Protein AF-A0A024X0E0-F1 (afdb_monomer_lite)

Organism: Plasmodium falciparum (isolate Camp / Malaysia) (NCBI:txid5835)

Structure (mmCIF, N/CA/C/O backbone):
data_AF-A0A024X0E0-F1
#
_entry.id   AF-A0A024X0E0-F1
#
loop_
_atom_site.group_PDB
_atom_site.id
_atom_site.type_symbol
_atom_site.label_atom_id
_atom_site.label_alt_id
_atom_site.label_comp_id
_atom_site.label_asym_id
_atom_site.label_entity_id
_atom_site.label_seq_id
_atom_site.pdbx_PDB_ins_code
_atom_site.Cartn_x
_atom_site.Cartn_y
_atom_site.Cartn_z
_atom_site.occupancy
_atom_site.B_iso_or_equiv
_atom_site.auth_seq_id
_atom_site.auth_comp_id
_atom_site.auth_asym_id
_atom_site.auth_atom_id
_atom_site.pdbx_PDB_model_num
ATOM 1 N N . MET A 1 1 ? 12.853 29.099 -0.816 1.00 51.16 1 MET A N 1
ATOM 2 C CA . MET A 1 1 ? 12.645 28.125 -1.919 1.00 51.16 1 MET A CA 1
ATOM 3 C C . MET A 1 1 ? 13.859 27.213 -2.123 1.00 51.16 1 MET A C 1
ATOM 5 O O . MET A 1 1 ? 13.686 26.029 -2.375 1.00 51.16 1 MET A O 1
ATOM 9 N N . GLU A 1 2 ? 15.074 27.740 -1.969 1.00 53.19 2 GLU A N 1
ATOM 10 C CA . GLU A 1 2 ? 16.346 27.026 -2.167 1.00 53.19 2 GLU A CA 1
ATOM 11 C C . GLU A 1 2 ? 16.662 25.982 -1.076 1.00 53.19 2 GLU A C 1
ATOM 13 O O . GLU A 1 2 ? 17.064 24.868 -1.392 1.00 53.19 2 GLU A O 1
ATOM 18 N N . PHE A 1 3 ? 16.338 26.273 0.191 1.00 52.06 3 PHE A N 1
ATOM 19 C CA . PHE A 1 3 ? 16.454 25.314 1.303 1.00 52.06 3 PHE A CA 1
ATOM 20 C C . PHE A 1 3 ? 15.612 24.047 1.090 1.00 52.06 3 PHE A C 1
ATOM 22 O O . PHE A 1 3 ? 16.109 22.938 1.254 1.00 52.06 3 PHE A O 1
ATOM 29 N N . TYR A 1 4 ? 14.358 24.199 0.647 1.00 47.16 4 TYR A N 1
ATOM 30 C CA . TYR A 1 4 ? 13.490 23.062 0.330 1.00 47.16 4 TYR A CA 1
ATOM 31 C C . TYR A 1 4 ? 14.044 22.234 -0.830 1.00 47.16 4 TYR A C 1
ATOM 33 O O . TYR A 1 4 ? 14.023 21.014 -0.751 1.00 47.16 4 TYR A O 1
ATOM 41 N N . LYS A 1 5 ? 14.595 22.872 -1.872 1.00 49.50 5 LYS A N 1
ATOM 42 C CA . LYS A 1 5 ? 15.244 22.159 -2.984 1.00 49.50 5 LYS A CA 1
ATOM 43 C C . LYS A 1 5 ? 16.484 21.386 -2.529 1.00 49.50 5 LYS A C 1
ATOM 45 O O . LYS A 1 5 ? 16.651 20.247 -2.950 1.00 49.50 5 LYS A O 1
ATOM 50 N N . ASN A 1 6 ? 17.310 21.957 -1.653 1.00 49.53 6 ASN A N 1
ATOM 51 C CA . ASN A 1 6 ? 18.506 21.290 -1.130 1.00 49.53 6 ASN A CA 1
ATOM 52 C C . ASN A 1 6 ? 18.183 20.164 -0.146 1.00 49.53 6 ASN A C 1
ATOM 54 O O . ASN A 1 6 ? 18.758 19.088 -0.261 1.00 49.53 6 ASN A O 1
ATOM 58 N N . PHE A 1 7 ? 17.238 20.369 0.774 1.00 61.19 7 PHE A N 1
ATOM 59 C CA . PHE A 1 7 ? 16.768 19.313 1.672 1.00 61.19 7 PHE A CA 1
ATOM 60 C C . PHE A 1 7 ? 16.147 18.161 0.881 1.00 61.19 7 PHE A C 1
ATOM 62 O O . PHE A 1 7 ? 16.462 17.000 1.122 1.00 61.19 7 PHE A O 1
ATOM 69 N N . PHE A 1 8 ? 15.322 18.487 -0.115 1.00 54.28 8 PHE A N 1
ATOM 70 C CA . PHE A 1 8 ? 14.704 17.505 -0.993 1.00 54.28 8 PHE A CA 1
ATOM 71 C C . PHE A 1 8 ? 15.744 16.750 -1.823 1.00 54.28 8 PHE A C 1
ATOM 73 O O . PHE A 1 8 ? 15.708 15.529 -1.840 1.00 54.28 8 PHE A O 1
ATOM 80 N N . SER A 1 9 ? 16.713 17.453 -2.422 1.00 55.94 9 SER A N 1
ATOM 81 C CA . SER A 1 9 ? 17.840 16.869 -3.166 1.00 55.94 9 SER A CA 1
ATOM 82 C C . SER A 1 9 ? 18.682 15.930 -2.295 1.00 55.94 9 SER A C 1
ATOM 84 O O . SER A 1 9 ? 18.967 14.795 -2.681 1.00 55.94 9 SER A O 1
ATOM 86 N N . HIS A 1 10 ? 19.028 16.363 -1.082 1.00 55.84 10 HIS A N 1
ATOM 87 C CA . HIS A 1 10 ? 19.806 15.565 -0.144 1.00 55.84 10 HIS A CA 1
ATOM 88 C C . HIS A 1 10 ? 19.028 14.332 0.332 1.00 55.84 10 HIS A C 1
ATOM 90 O O . HIS A 1 10 ? 19.561 13.228 0.307 1.00 55.84 10 HIS A O 1
ATOM 96 N N . PHE A 1 11 ? 17.745 14.488 0.671 1.00 56.72 11 PHE A N 1
ATOM 97 C CA . PHE A 1 11 ? 16.869 13.377 1.038 1.00 56.72 11 PHE A CA 1
ATOM 98 C C . PHE A 1 11 ? 16.716 12.373 -0.114 1.00 56.72 11 PHE A C 1
ATOM 100 O O . PHE A 1 11 ? 16.882 11.171 0.094 1.00 56.72 11 PHE A O 1
ATOM 107 N N . THR A 1 12 ? 16.489 12.853 -1.343 1.00 51.88 12 THR A N 1
ATOM 108 C CA . THR A 1 12 ? 16.425 11.989 -2.527 1.00 51.88 12 THR A CA 1
ATOM 109 C C . THR A 1 12 ? 17.742 11.272 -2.782 1.00 51.88 12 THR A C 1
ATOM 111 O O . THR A 1 12 ? 17.707 10.091 -3.088 1.00 51.88 12 THR A O 1
ATOM 114 N N . ASN A 1 13 ? 18.899 11.917 -2.606 1.00 54.78 13 ASN A N 1
ATOM 115 C CA . ASN A 1 13 ? 20.203 11.283 -2.826 1.00 54.78 13 ASN A CA 1
ATOM 116 C C . ASN A 1 13 ? 20.530 10.226 -1.762 1.00 54.78 13 ASN A C 1
ATOM 118 O O . ASN A 1 13 ? 21.047 9.165 -2.102 1.00 54.78 13 ASN A O 1
ATOM 122 N N . THR A 1 14 ? 20.169 10.463 -0.499 1.00 54.25 14 THR A N 1
ATOM 123 C CA . THR A 1 14 ? 20.361 9.495 0.593 1.00 54.25 14 THR A CA 1
ATOM 124 C C . THR A 1 14 ? 19.503 8.238 0.404 1.00 54.25 14 THR A C 1
ATOM 126 O O . THR A 1 14 ? 19.967 7.129 0.663 1.00 54.25 14 THR A O 1
ATOM 129 N N . PHE A 1 15 ? 18.274 8.380 -0.105 1.00 48.19 15 PHE A N 1
ATOM 130 C CA . PHE A 1 15 ? 17.371 7.250 -0.364 1.00 48.19 15 PHE A CA 1
ATOM 131 C C . PHE A 1 15 ? 17.440 6.670 -1.791 1.00 48.19 15 PHE A C 1
ATOM 133 O O . PHE A 1 15 ? 16.921 5.576 -2.023 1.00 48.19 15 PHE A O 1
ATOM 140 N N . ASN A 1 16 ? 18.102 7.353 -2.731 1.00 47.28 16 ASN A N 1
ATOM 141 C CA . ASN A 1 16 ? 18.447 6.843 -4.065 1.00 47.28 16 ASN A CA 1
ATOM 142 C C . ASN A 1 16 ? 19.693 5.958 -4.065 1.00 47.28 16 ASN A C 1
ATOM 144 O O . ASN A 1 16 ? 20.142 5.581 -5.143 1.00 47.28 16 ASN A O 1
ATOM 148 N N . SER A 1 17 ? 20.255 5.618 -2.901 1.00 48.47 17 SER A N 1
ATOM 149 C CA . SER A 1 17 ? 21.315 4.617 -2.807 1.00 48.47 17 SER A CA 1
ATOM 150 C C . SER A 1 17 ? 20.846 3.323 -3.479 1.00 48.47 17 SER A C 1
ATOM 152 O O . SER A 1 17 ? 20.106 2.526 -2.894 1.00 48.47 17 SER A O 1
ATOM 154 N N . GLU A 1 18 ? 21.263 3.136 -4.734 1.00 53.28 18 GLU A N 1
ATOM 155 C CA . GLU A 1 18 ? 20.948 1.981 -5.578 1.00 53.28 18 GLU A CA 1
ATOM 156 C C . GLU A 1 18 ? 21.291 0.670 -4.860 1.00 53.28 18 GLU A C 1
ATOM 158 O O . GLU A 1 18 ? 20.653 -0.347 -5.105 1.00 53.28 18 GLU A O 1
ATOM 163 N N . TYR A 1 19 ? 22.212 0.718 -3.892 1.00 57.38 19 TYR A N 1
ATOM 164 C CA . TYR A 1 19 ? 22.631 -0.403 -3.059 1.00 57.38 19 TYR A CA 1
ATOM 165 C C . TYR A 1 19 ? 21.535 -0.964 -2.145 1.00 57.38 19 TYR A C 1
ATOM 167 O O . TYR A 1 19 ? 21.461 -2.179 -1.980 1.00 57.38 19 TYR A O 1
ATOM 175 N N . ILE A 1 20 ? 20.682 -0.127 -1.538 1.00 60.56 20 ILE A N 1
ATOM 176 C CA . ILE A 1 20 ? 19.660 -0.621 -0.590 1.00 60.56 20 ILE A CA 1
ATOM 177 C C . ILE A 1 20 ? 18.520 -1.317 -1.338 1.00 60.56 20 ILE A C 1
ATOM 179 O O . ILE A 1 20 ? 17.946 -2.277 -0.836 1.00 60.56 20 ILE A O 1
ATOM 183 N N . PHE A 1 21 ? 18.186 -0.848 -2.539 1.00 66.50 21 PHE A N 1
ATOM 184 C CA . PHE A 1 21 ? 17.069 -1.371 -3.328 1.00 66.50 21 PHE A CA 1
ATOM 185 C C . PHE A 1 21 ? 17.506 -2.198 -4.538 1.00 66.50 21 PHE A C 1
ATOM 187 O O . PHE A 1 21 ? 16.668 -2.482 -5.399 1.00 66.50 21 PHE A O 1
ATOM 194 N N . ASP A 1 22 ? 18.776 -2.613 -4.569 1.00 71.50 22 ASP A N 1
ATOM 195 C CA . ASP A 1 22 ? 19.359 -3.396 -5.653 1.00 71.50 22 ASP A CA 1
ATOM 196 C C . ASP A 1 22 ? 18.532 -4.660 -5.920 1.00 71.50 22 ASP A C 1
ATOM 198 O O . ASP A 1 22 ? 18.119 -5.394 -5.014 1.00 71.50 22 ASP A O 1
ATOM 202 N N . LEU A 1 23 ? 18.282 -4.917 -7.200 1.00 70.31 23 LEU A N 1
ATOM 203 C CA . LEU A 1 23 ? 17.484 -6.039 -7.667 1.00 70.31 23 LEU A CA 1
ATOM 204 C C . LEU A 1 23 ? 18.241 -7.371 -7.619 1.00 70.31 23 LEU A C 1
ATOM 206 O O . LEU A 1 23 ? 17.640 -8.401 -7.945 1.00 70.31 23 LEU A O 1
ATOM 210 N N . LYS A 1 24 ? 19.514 -7.387 -7.206 1.00 68.69 24 LYS A N 1
ATOM 211 C CA . LYS A 1 24 ? 20.348 -8.592 -7.113 1.00 68.69 24 LYS A CA 1
ATOM 212 C C . LYS A 1 24 ? 19.623 -9.744 -6.400 1.00 68.69 24 LYS A C 1
ATOM 214 O O . LYS A 1 24 ? 19.182 -9.625 -5.258 1.00 68.69 24 LYS A O 1
ATOM 219 N N . GLY A 1 25 ? 19.459 -10.863 -7.112 1.00 67.44 25 GLY A N 1
ATOM 220 C CA . GLY A 1 25 ? 18.762 -12.065 -6.630 1.00 67.44 25 GLY A CA 1
ATOM 221 C C . GLY A 1 25 ? 17.226 -11.981 -6.581 1.00 67.44 25 GLY A C 1
ATOM 222 O O . GLY A 1 25 ? 16.582 -12.939 -6.156 1.00 67.44 25 GLY A O 1
ATOM 223 N N . SER A 1 26 ? 16.617 -10.866 -7.005 1.00 71.69 26 SER A N 1
ATOM 224 C CA . SER A 1 26 ? 15.159 -10.656 -6.954 1.00 71.69 26 SER A CA 1
ATOM 225 C C . SER A 1 26 ? 14.454 -10.713 -8.313 1.00 71.69 26 SER A C 1
ATOM 227 O O . SER A 1 26 ? 13.257 -11.013 -8.342 1.00 71.69 26 SER A O 1
ATOM 229 N N . THR A 1 27 ? 15.188 -10.486 -9.407 1.00 78.69 27 THR A N 1
ATOM 230 C CA . THR A 1 27 ? 14.689 -10.555 -10.788 1.00 78.69 27 THR A CA 1
ATOM 231 C C . THR A 1 27 ? 15.359 -11.681 -11.575 1.00 78.69 27 THR A C 1
ATOM 233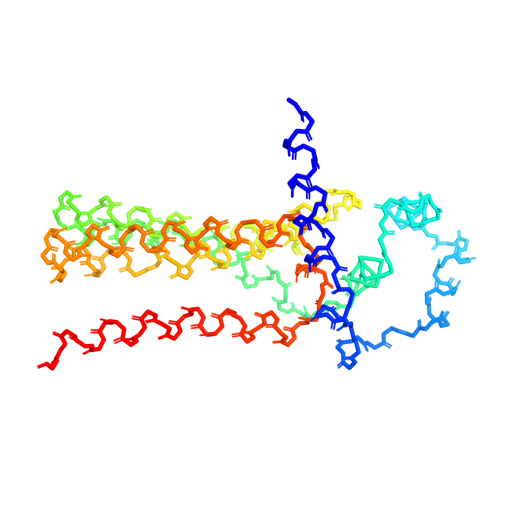 O O . THR A 1 27 ? 16.484 -12.076 -11.269 1.00 78.69 27 THR A O 1
ATOM 236 N N . LYS A 1 28 ? 14.646 -12.209 -12.575 1.00 80.62 28 LYS A N 1
ATOM 237 C CA . LYS A 1 28 ? 15.174 -13.179 -13.550 1.00 80.62 28 LYS A CA 1
ATOM 238 C C . LYS A 1 28 ? 15.588 -12.526 -14.873 1.00 80.62 28 LYS A C 1
ATOM 240 O O . LYS A 1 28 ? 16.187 -13.209 -15.689 1.00 80.62 28 LYS A O 1
ATOM 245 N N . ILE A 1 29 ? 15.247 -11.250 -15.068 1.00 83.44 29 ILE A N 1
ATOM 246 C CA . ILE A 1 29 ? 15.526 -10.510 -16.301 1.00 83.44 29 ILE A CA 1
ATOM 247 C C . ILE A 1 29 ? 17.010 -10.149 -16.316 1.00 83.44 29 ILE A C 1
ATOM 249 O O . ILE A 1 29 ? 17.490 -9.478 -15.397 1.00 83.44 29 ILE A O 1
ATOM 253 N N . ASP A 1 30 ? 17.722 -10.602 -17.344 1.00 86.12 30 ASP A N 1
ATOM 254 C CA . ASP A 1 30 ? 19.139 -10.311 -17.545 1.00 86.12 30 ASP A CA 1
ATOM 255 C C . ASP A 1 30 ? 19.360 -9.109 -18.485 1.00 86.12 30 ASP A C 1
ATOM 257 O O . ASP A 1 30 ? 18.431 -8.536 -19.064 1.00 86.12 30 ASP A O 1
ATOM 261 N N . ASP A 1 31 ? 20.619 -8.693 -18.631 1.00 86.81 31 ASP A N 1
ATOM 262 C CA . ASP A 1 31 ? 20.975 -7.548 -19.477 1.00 86.81 31 ASP A CA 1
ATOM 263 C C . ASP A 1 31 ? 20.729 -7.807 -20.973 1.00 86.81 31 ASP A C 1
ATOM 265 O O . ASP A 1 31 ? 20.491 -6.863 -21.733 1.00 86.81 31 ASP A O 1
ATOM 269 N N . ASN A 1 32 ? 20.722 -9.075 -21.395 1.00 87.69 32 ASN A N 1
ATOM 270 C CA . ASN A 1 32 ? 20.446 -9.461 -22.775 1.00 87.69 32 ASN A CA 1
ATOM 271 C C . ASN A 1 32 ? 18.957 -9.310 -23.100 1.00 87.69 32 ASN A C 1
ATOM 273 O O . ASN A 1 32 ? 18.613 -8.760 -24.147 1.00 87.69 32 ASN A O 1
ATOM 277 N N . GLU A 1 33 ? 18.072 -9.727 -22.193 1.00 87.88 33 GLU A N 1
ATOM 278 C CA . GLU A 1 33 ? 16.629 -9.531 -22.299 1.00 87.88 33 GLU A CA 1
ATOM 279 C C . GLU A 1 33 ? 16.292 -8.040 -22.383 1.00 87.88 33 GLU A C 1
ATOM 281 O O . GLU A 1 33 ? 15.530 -7.636 -23.264 1.00 87.88 33 GLU A O 1
ATOM 286 N N . ILE A 1 34 ? 16.916 -7.199 -21.550 1.00 89.38 34 ILE A N 1
ATOM 287 C CA . ILE A 1 34 ? 16.740 -5.738 -21.603 1.00 89.38 34 ILE A CA 1
ATOM 288 C C . ILE A 1 34 ? 17.179 -5.189 -22.966 1.00 89.38 34 ILE A C 1
ATOM 290 O O . ILE A 1 34 ? 16.441 -4.428 -23.596 1.00 89.38 34 ILE A O 1
ATOM 294 N N . ALA A 1 35 ? 18.357 -5.588 -23.454 1.00 89.88 35 ALA A N 1
ATOM 295 C CA . ALA A 1 35 ? 18.859 -5.147 -24.752 1.00 89.88 35 ALA A CA 1
ATOM 296 C C . ALA A 1 35 ? 17.953 -5.601 -25.909 1.00 89.88 35 ALA A C 1
ATOM 298 O O . ALA A 1 35 ? 17.718 -4.830 -26.842 1.00 89.88 35 ALA A O 1
ATOM 299 N N . SER A 1 36 ? 17.420 -6.824 -25.841 1.00 89.94 36 SER A N 1
ATOM 300 C CA . SER A 1 36 ? 16.482 -7.358 -26.833 1.00 89.94 36 SER A CA 1
ATOM 301 C C . SER A 1 36 ? 15.150 -6.604 -26.823 1.00 89.94 36 SER A C 1
ATOM 303 O O . SER A 1 36 ? 14.631 -6.262 -27.883 1.00 89.94 36 SER A O 1
ATOM 305 N N . PHE A 1 37 ? 14.642 -6.258 -25.636 1.00 89.44 37 PHE A N 1
ATOM 306 C CA . PHE A 1 37 ? 13.403 -5.508 -25.466 1.00 89.44 37 PHE A CA 1
ATOM 307 C C . PHE A 1 37 ? 13.517 -4.100 -26.054 1.00 89.44 37 PHE A C 1
ATOM 309 O O . PHE A 1 37 ? 12.631 -3.669 -26.785 1.00 89.44 37 PHE A O 1
ATOM 316 N N . ILE A 1 38 ? 14.635 -3.412 -25.802 1.00 90.50 38 ILE A N 1
ATOM 317 C CA . ILE A 1 38 ? 14.902 -2.067 -26.336 1.00 90.50 38 ILE A CA 1
ATOM 318 C C . ILE A 1 38 ? 15.033 -2.082 -27.867 1.00 90.50 38 ILE A C 1
ATOM 320 O O . ILE A 1 38 ? 14.609 -1.135 -28.523 1.00 90.50 38 ILE A O 1
ATOM 324 N N . LYS A 1 39 ? 15.616 -3.142 -28.441 1.00 89.44 39 LYS A N 1
ATOM 325 C CA . LYS A 1 39 ? 15.839 -3.277 -29.893 1.00 89.44 39 LYS A CA 1
ATOM 326 C C . LYS A 1 39 ? 14.647 -3.863 -30.655 1.00 89.44 39 LYS A C 1
ATOM 328 O O . LYS A 1 39 ? 14.719 -3.980 -31.875 1.00 89.44 39 LYS A O 1
ATOM 333 N N . SER A 1 40 ? 13.587 -4.275 -29.964 1.00 88.75 40 SER A N 1
ATOM 334 C CA . SER A 1 40 ? 12.439 -4.911 -30.604 1.00 88.75 40 SER A CA 1
ATOM 335 C C . SER A 1 40 ? 11.672 -3.923 -31.486 1.00 88.75 40 SER A C 1
ATOM 337 O O . SER A 1 40 ? 11.303 -2.834 -31.047 1.00 88.75 40 SER A O 1
ATOM 339 N N . ASN A 1 41 ? 11.376 -4.337 -32.719 1.00 80.38 41 ASN A N 1
ATOM 340 C CA . ASN A 1 41 ? 10.553 -3.562 -33.652 1.00 80.38 41 ASN A CA 1
ATOM 341 C C . ASN A 1 41 ? 9.044 -3.761 -33.420 1.00 80.38 41 ASN A C 1
ATOM 343 O O . ASN A 1 41 ? 8.245 -2.921 -33.835 1.00 80.38 41 ASN A O 1
ATOM 347 N N . ASP A 1 42 ? 8.655 -4.840 -32.734 1.00 85.31 42 ASP A N 1
ATOM 348 C CA . ASP A 1 42 ? 7.260 -5.207 -32.472 1.00 85.31 42 ASP A CA 1
ATOM 349 C C . ASP A 1 42 ? 6.881 -4.922 -31.010 1.00 85.31 42 ASP A C 1
ATOM 351 O O . ASP A 1 42 ? 6.723 -5.810 -30.171 1.00 85.31 42 ASP A O 1
ATOM 355 N N . LEU A 1 43 ? 6.835 -3.633 -30.670 1.00 87.12 43 LEU A N 1
ATOM 356 C CA . LEU A 1 43 ? 6.450 -3.152 -29.343 1.00 87.12 43 LEU A CA 1
ATOM 357 C C . LEU A 1 43 ? 5.055 -2.526 -29.383 1.00 87.12 43 LEU A C 1
ATOM 359 O O . LEU A 1 43 ? 4.732 -1.739 -30.279 1.00 87.12 43 LEU A O 1
ATOM 363 N N . CYS A 1 44 ? 4.243 -2.805 -28.362 1.00 87.88 44 CYS A N 1
ATOM 364 C CA . CYS A 1 44 ? 2.975 -2.104 -28.184 1.00 87.88 44 CYS A CA 1
ATOM 365 C C . CYS A 1 44 ? 3.219 -0.618 -27.863 1.00 87.88 44 CYS A C 1
ATOM 367 O O . CYS A 1 44 ? 4.307 -0.222 -27.445 1.00 87.88 44 CYS A O 1
ATOM 369 N N . GLU A 1 45 ? 2.200 0.228 -28.021 1.00 91.12 45 GLU A N 1
ATOM 370 C CA . GLU A 1 45 ? 2.343 1.680 -27.838 1.00 91.12 45 GLU A CA 1
ATOM 371 C C . GLU A 1 45 ? 2.881 2.066 -26.445 1.00 91.12 45 GLU A C 1
ATOM 373 O O . GLU A 1 45 ? 3.702 2.974 -26.309 1.00 91.12 45 GLU A O 1
ATOM 378 N N . ASN A 1 46 ? 2.458 1.354 -25.397 1.00 91.81 46 ASN A N 1
ATOM 379 C CA . ASN A 1 46 ? 2.945 1.586 -24.038 1.00 91.81 46 ASN A CA 1
ATOM 380 C C . ASN A 1 46 ? 4.397 1.116 -23.853 1.00 91.81 46 ASN A C 1
ATOM 382 O O . ASN A 1 46 ? 5.163 1.784 -23.158 1.00 91.81 46 ASN A O 1
ATOM 386 N N . ASP A 1 47 ? 4.788 0.019 -24.504 1.00 91.62 47 ASP A N 1
ATOM 387 C CA . ASP A 1 47 ? 6.159 -0.485 -24.456 1.00 91.62 47 ASP A CA 1
ATOM 388 C C . ASP A 1 47 ? 7.125 0.429 -25.235 1.00 91.62 47 ASP A C 1
ATOM 390 O O . ASP A 1 47 ? 8.243 0.668 -24.792 1.00 91.62 47 ASP A O 1
ATOM 394 N N . LYS A 1 48 ? 6.689 1.048 -26.338 1.00 92.19 48 LYS A N 1
ATOM 395 C CA . LYS A 1 48 ? 7.483 2.092 -27.013 1.00 92.19 48 LYS A CA 1
ATOM 396 C C . LYS A 1 48 ? 7.737 3.279 -26.082 1.00 92.19 48 LYS A C 1
ATOM 398 O O . LYS A 1 48 ? 8.876 3.696 -25.890 1.00 92.19 48 LYS A O 1
ATOM 403 N N . LYS A 1 49 ? 6.687 3.746 -25.401 1.00 93.19 49 LYS A N 1
ATOM 404 C CA . LYS A 1 49 ? 6.776 4.863 -24.448 1.00 93.19 49 LYS A CA 1
ATOM 405 C C . LYS A 1 49 ? 7.679 4.568 -23.249 1.00 93.19 49 LYS A C 1
ATOM 407 O O . LYS A 1 49 ? 8.330 5.488 -22.765 1.00 93.19 49 LYS A O 1
ATOM 412 N N . ILE A 1 50 ? 7.726 3.335 -22.724 1.00 93.00 50 ILE A N 1
ATOM 413 C CA . ILE A 1 50 ? 8.663 3.029 -21.624 1.00 93.00 50 ILE A CA 1
ATOM 414 C C . ILE A 1 50 ? 10.115 3.087 -22.109 1.00 93.00 50 ILE A C 1
ATOM 416 O O . ILE A 1 50 ? 10.972 3.596 -21.388 1.00 93.00 50 ILE A O 1
ATOM 420 N N . VAL A 1 51 ? 10.384 2.596 -23.324 1.00 92.25 51 VAL A N 1
ATOM 421 C CA . VAL A 1 51 ? 11.728 2.578 -23.908 1.00 92.25 51 VAL A CA 1
ATOM 422 C C . VAL A 1 51 ? 12.201 4.007 -24.150 1.00 92.25 51 VAL A C 1
ATOM 424 O O . VAL A 1 51 ? 13.308 4.350 -23.743 1.00 92.25 51 VAL A O 1
ATOM 427 N N . GLU A 1 52 ? 11.338 4.871 -24.689 1.00 92.50 52 GLU A N 1
ATOM 428 C CA . GLU A 1 52 ? 11.601 6.311 -24.813 1.00 92.50 52 GLU A CA 1
ATOM 429 C C . GLU A 1 52 ? 11.948 6.944 -23.458 1.00 92.50 52 GLU A C 1
ATOM 431 O O . GLU A 1 52 ? 12.986 7.589 -23.327 1.00 92.50 52 GLU A O 1
ATOM 436 N N . LEU A 1 53 ? 11.142 6.702 -22.416 1.00 91.75 53 LEU A N 1
ATOM 437 C CA . LEU A 1 53 ? 11.408 7.238 -21.074 1.00 91.75 53 LEU A CA 1
ATOM 438 C C . LEU A 1 53 ? 12.743 6.753 -20.491 1.00 91.75 53 LEU A C 1
ATOM 440 O O . LEU A 1 53 ? 13.386 7.494 -19.744 1.00 91.75 53 LEU A O 1
ATOM 444 N N . TYR A 1 54 ? 13.150 5.521 -20.803 1.00 91.75 54 TYR A N 1
ATOM 445 C CA . TYR A 1 54 ? 14.430 4.966 -20.369 1.00 91.75 54 TYR A CA 1
ATOM 446 C C . TYR A 1 54 ? 15.608 5.598 -21.117 1.00 91.75 54 TYR A C 1
ATOM 448 O O . TYR A 1 54 ? 16.577 6.015 -20.485 1.00 91.75 54 TYR A O 1
ATOM 456 N N . ILE A 1 55 ? 15.505 5.739 -22.444 1.00 90.50 55 ILE A N 1
ATOM 457 C CA . ILE A 1 55 ? 16.531 6.381 -23.282 1.00 90.50 55 ILE A CA 1
ATOM 458 C C . ILE A 1 55 ? 16.709 7.854 -22.888 1.00 90.50 55 ILE A C 1
ATOM 460 O O . ILE A 1 55 ? 17.836 8.327 -22.753 1.00 90.50 55 ILE A O 1
ATOM 464 N N . GLU A 1 56 ? 15.612 8.561 -22.608 1.00 92.50 56 GLU A N 1
ATOM 465 C CA . GLU A 1 56 ? 15.615 9.939 -22.099 1.00 92.50 56 GLU A CA 1
ATOM 466 C C . GLU A 1 56 ? 16.113 10.061 -20.644 1.00 92.50 56 GLU A C 1
ATOM 468 O O . GLU A 1 56 ? 16.109 11.159 -20.085 1.00 92.50 56 GLU A O 1
ATOM 473 N N . LYS A 1 57 ? 16.513 8.953 -20.000 1.00 87.25 57 LYS A N 1
ATOM 474 C CA . LYS A 1 57 ? 16.950 8.883 -18.594 1.00 87.25 57 LYS A CA 1
ATOM 475 C C . LYS A 1 57 ? 15.921 9.424 -17.591 1.00 87.25 57 LYS A C 1
ATOM 477 O O . LYS A 1 57 ? 16.276 9.829 -16.486 1.00 87.25 57 LYS A O 1
ATOM 482 N N . LYS A 1 58 ? 14.631 9.418 -17.949 1.00 86.69 58 LYS A N 1
ATOM 483 C CA . LYS A 1 58 ? 13.527 9.817 -17.055 1.00 86.69 58 LYS A CA 1
ATOM 484 C C . LYS A 1 58 ? 13.121 8.704 -16.090 1.00 86.69 58 LYS A C 1
ATOM 486 O O . LYS A 1 58 ? 12.455 8.980 -15.095 1.00 86.69 58 LYS A O 1
ATOM 491 N N . ILE A 1 59 ? 13.502 7.464 -16.384 1.00 87.50 59 ILE A N 1
ATOM 492 C CA . ILE A 1 59 ? 13.358 6.303 -15.502 1.00 87.50 59 ILE A CA 1
ATOM 493 C C . ILE A 1 59 ? 14.694 5.567 -15.404 1.00 87.50 59 ILE A C 1
ATOM 495 O O . ILE A 1 59 ? 15.509 5.619 -16.324 1.00 87.50 59 ILE A O 1
ATOM 499 N N . ASN A 1 60 ? 14.913 4.867 -14.296 1.00 88.31 60 ASN A N 1
ATOM 500 C CA . ASN A 1 60 ? 16.115 4.065 -14.090 1.00 88.31 60 ASN A CA 1
ATOM 501 C C . ASN A 1 60 ? 15.922 2.609 -14.555 1.00 88.31 60 ASN A C 1
ATOM 503 O O . ASN A 1 60 ? 14.815 2.166 -14.876 1.00 88.31 60 ASN A O 1
ATOM 507 N N . LYS A 1 61 ? 17.020 1.844 -14.564 1.00 87.44 61 LYS A N 1
ATOM 508 C CA . LYS A 1 61 ? 17.024 0.424 -14.950 1.00 87.44 61 LYS A CA 1
ATOM 509 C C . LYS A 1 61 ? 16.083 -0.414 -14.077 1.00 87.44 61 LYS A C 1
ATOM 511 O O . LYS A 1 61 ? 15.381 -1.276 -14.593 1.00 87.44 61 LYS A O 1
ATOM 516 N N . ILE A 1 62 ? 16.015 -0.119 -12.777 1.00 87.19 62 ILE A N 1
ATOM 517 C CA . ILE A 1 62 ? 15.147 -0.816 -11.814 1.00 87.19 62 ILE A CA 1
ATOM 518 C C . ILE A 1 62 ? 13.670 -0.678 -12.211 1.00 87.19 62 ILE A C 1
ATOM 520 O O . ILE A 1 62 ? 12.941 -1.667 -12.265 1.00 87.19 62 ILE A O 1
ATOM 524 N N . MET A 1 63 ? 13.231 0.536 -12.547 1.00 89.00 63 MET A N 1
ATOM 525 C CA . MET A 1 63 ? 11.871 0.814 -13.010 1.00 89.00 63 MET A CA 1
ATOM 526 C C . MET A 1 63 ? 11.566 0.135 -14.350 1.00 89.00 63 MET A C 1
ATOM 528 O O . MET A 1 63 ? 10.464 -0.386 -14.525 1.00 89.00 63 MET A O 1
ATOM 532 N N . LEU A 1 64 ? 12.528 0.094 -15.280 1.00 90.50 64 LEU A N 1
ATOM 533 C CA . LEU A 1 64 ? 12.363 -0.617 -16.552 1.00 90.50 64 LEU A CA 1
ATOM 534 C C . LEU A 1 64 ? 12.184 -2.126 -16.334 1.00 90.50 64 LEU A C 1
ATOM 536 O O . LEU A 1 64 ? 11.225 -2.704 -16.844 1.00 90.50 64 LEU A O 1
ATOM 540 N N . ILE A 1 65 ? 13.056 -2.747 -15.532 1.00 90.00 65 ILE A N 1
ATOM 541 C CA . ILE A 1 65 ? 12.957 -4.171 -15.180 1.00 90.00 65 ILE A CA 1
ATOM 542 C C . ILE A 1 65 ? 11.597 -4.452 -14.543 1.00 90.00 65 ILE A C 1
ATOM 544 O O . ILE A 1 65 ? 10.884 -5.362 -14.963 1.00 90.00 65 ILE A O 1
ATOM 548 N N . LYS A 1 66 ? 11.178 -3.615 -13.588 1.00 88.94 66 LYS A N 1
ATOM 549 C CA . LYS A 1 66 ? 9.877 -3.744 -12.928 1.00 88.94 66 LYS A CA 1
ATOM 550 C C . LYS A 1 66 ? 8.707 -3.678 -13.909 1.00 88.94 66 LYS A C 1
ATOM 552 O O . LYS A 1 66 ? 7.748 -4.443 -13.792 1.00 88.94 66 LYS A O 1
ATOM 557 N N . TYR A 1 67 ? 8.783 -2.770 -14.880 1.00 90.94 67 TYR A N 1
ATOM 558 C CA . TYR A 1 67 ? 7.784 -2.648 -15.931 1.00 90.94 67 TYR A CA 1
ATOM 559 C C . TYR A 1 67 ? 7.744 -3.901 -16.809 1.00 90.94 67 TYR A C 1
ATOM 561 O O . TYR A 1 67 ? 6.655 -4.392 -17.097 1.00 90.94 67 TYR A O 1
ATOM 569 N N . MET A 1 68 ? 8.894 -4.458 -17.199 1.00 90.94 68 MET A N 1
ATOM 570 C CA . MET A 1 68 ? 8.971 -5.701 -17.980 1.00 90.94 68 MET A CA 1
ATOM 571 C C . MET A 1 68 ? 8.401 -6.900 -17.204 1.00 90.94 68 MET A C 1
ATOM 573 O O . MET A 1 68 ? 7.601 -7.662 -17.750 1.00 90.94 68 MET A O 1
ATOM 577 N N . GLU A 1 69 ? 8.705 -7.015 -15.906 1.00 88.75 69 GLU A N 1
ATOM 578 C CA . GLU A 1 69 ? 8.183 -8.073 -15.028 1.00 88.75 69 GLU A CA 1
ATOM 579 C C . GLU A 1 69 ? 6.652 -8.100 -14.944 1.00 88.75 69 GLU A C 1
ATOM 581 O O . GLU A 1 69 ? 6.074 -9.149 -14.651 1.00 88.75 69 GLU A O 1
ATOM 586 N N . ARG A 1 70 ? 5.961 -6.982 -15.219 1.00 87.69 70 ARG A N 1
ATOM 587 C CA . ARG A 1 70 ? 4.490 -6.923 -15.165 1.00 87.69 70 ARG A CA 1
ATOM 588 C C . ARG A 1 70 ? 3.823 -7.933 -16.106 1.00 87.69 70 ARG A C 1
ATOM 590 O O . ARG A 1 70 ? 2.727 -8.400 -15.802 1.00 87.69 70 ARG A O 1
ATOM 597 N N . LYS A 1 71 ? 4.484 -8.278 -17.220 1.00 84.19 71 LYS A N 1
ATOM 598 C CA . LYS A 1 71 ? 3.984 -9.251 -18.204 1.00 84.19 71 LYS A CA 1
ATOM 599 C C . LYS A 1 71 ? 3.969 -10.672 -17.632 1.00 84.19 71 LYS A C 1
ATOM 601 O O . LYS A 1 71 ? 3.064 -11.448 -17.930 1.00 84.19 71 LYS A O 1
ATOM 606 N N . ASN A 1 72 ? 4.904 -10.980 -16.734 1.00 81.50 72 ASN A N 1
ATOM 607 C CA . ASN A 1 72 ? 5.004 -12.265 -16.048 1.00 81.50 72 ASN A CA 1
ATOM 608 C C . ASN A 1 72 ? 4.128 -12.271 -14.784 1.00 81.50 72 ASN A C 1
ATOM 610 O O . ASN A 1 72 ? 4.609 -12.166 -13.653 1.00 81.50 72 ASN A O 1
ATOM 614 N N . LYS A 1 73 ? 2.806 -12.372 -14.973 1.00 76.06 73 LYS A N 1
ATOM 615 C CA . LYS A 1 73 ? 1.823 -12.417 -13.877 1.00 76.06 73 LYS A CA 1
ATOM 616 C C . LYS A 1 73 ? 1.460 -13.846 -13.469 1.00 76.06 73 LYS A C 1
ATOM 618 O O . LYS A 1 73 ? 1.277 -14.720 -14.310 1.00 76.06 73 LYS A O 1
ATOM 623 N N . THR A 1 74 ? 1.288 -14.073 -12.167 1.00 82.25 74 THR A N 1
ATOM 624 C CA . THR A 1 74 ? 0.682 -15.311 -11.657 1.00 82.25 74 THR A CA 1
ATOM 625 C C . THR A 1 74 ? -0.841 -15.263 -11.822 1.00 82.25 74 THR A C 1
ATOM 627 O O . THR A 1 74 ? -1.441 -14.189 -11.795 1.00 82.25 74 THR A O 1
ATOM 630 N N . LEU A 1 75 ? -1.487 -16.425 -11.976 1.00 72.62 75 LEU A N 1
ATOM 631 C CA . LEU A 1 75 ? -2.917 -16.531 -12.323 1.00 72.62 75 LEU A CA 1
ATOM 632 C C . LEU A 1 75 ? -3.875 -15.841 -11.336 1.00 72.62 75 LEU A C 1
ATOM 634 O O . LEU A 1 75 ? -4.947 -15.390 -11.744 1.00 72.62 75 LEU A O 1
ATOM 638 N N . PHE A 1 76 ? -3.504 -15.770 -10.056 1.00 82.06 76 PHE A N 1
ATOM 639 C CA . PHE A 1 76 ? -4.321 -15.179 -8.990 1.00 82.06 76 PHE A CA 1
ATOM 640 C C . PHE A 1 76 ? -4.002 -13.707 -8.708 1.00 82.06 76 PHE A C 1
ATOM 642 O O . PHE A 1 76 ? -4.763 -13.037 -8.003 1.00 82.06 76 PHE A O 1
ATOM 649 N N . ARG A 1 77 ? -2.904 -13.181 -9.265 1.00 78.06 77 ARG A N 1
ATOM 650 C CA . ARG A 1 77 ? -2.505 -11.786 -9.070 1.00 78.06 77 ARG A CA 1
ATOM 651 C C . ARG A 1 77 ? -3.552 -10.868 -9.700 1.00 78.06 77 ARG A C 1
ATOM 653 O O . ARG A 1 77 ? -3.878 -11.008 -10.873 1.00 78.06 77 ARG A O 1
ATOM 660 N N . GLY A 1 78 ? -4.115 -9.969 -8.896 1.00 78.56 78 GLY A N 1
ATOM 661 C CA . GLY A 1 78 ? -5.202 -9.068 -9.294 1.00 78.56 78 GLY A CA 1
ATOM 662 C C . GLY A 1 78 ? -6.617 -9.634 -9.135 1.00 78.56 78 GLY A C 1
ATOM 663 O O . GLY A 1 78 ? -7.514 -8.871 -8.783 1.00 78.56 78 GLY A O 1
ATOM 664 N N . LYS A 1 79 ? -6.825 -10.952 -9.292 1.00 88.06 79 LYS A N 1
ATOM 665 C CA . LYS A 1 79 ? -8.154 -11.586 -9.136 1.00 88.06 79 LYS A CA 1
ATOM 666 C C . LYS A 1 79 ? -8.637 -11.602 -7.687 1.00 88.06 79 LYS A C 1
ATOM 668 O O . LYS A 1 79 ? -9.806 -11.340 -7.426 1.00 88.06 79 LYS A O 1
ATOM 673 N N . ILE A 1 80 ? -7.733 -11.880 -6.746 1.00 90.94 80 ILE A N 1
ATOM 674 C CA . ILE A 1 80 ? -8.060 -11.881 -5.311 1.00 90.94 80 ILE A CA 1
ATOM 675 C C . ILE A 1 80 ? -8.483 -10.477 -4.868 1.00 90.94 80 ILE A C 1
ATOM 677 O O . ILE A 1 80 ? -9.515 -10.316 -4.228 1.00 90.94 80 ILE A O 1
ATOM 681 N N . HIS A 1 81 ? -7.732 -9.447 -5.264 1.00 88.81 81 HIS A N 1
ATOM 682 C CA . HIS A 1 81 ? -8.066 -8.064 -4.918 1.00 88.81 81 HIS A CA 1
ATOM 683 C C . HIS A 1 81 ? -9.376 -7.602 -5.548 1.00 88.81 81 HIS A C 1
ATOM 685 O O . HIS A 1 81 ? -10.152 -6.924 -4.885 1.00 88.81 81 HIS A O 1
ATOM 691 N N . LEU A 1 82 ? -9.671 -8.032 -6.777 1.00 92.12 82 LEU A N 1
ATOM 692 C CA . LEU A 1 82 ? -10.971 -7.789 -7.394 1.00 92.12 82 LEU A CA 1
ATOM 693 C C . LEU A 1 82 ? -12.120 -8.369 -6.555 1.00 92.12 82 LEU A C 1
ATOM 695 O O . LEU A 1 82 ? -13.073 -7.661 -6.239 1.00 92.12 82 LEU A O 1
ATOM 699 N N . MET A 1 83 ? -12.009 -9.634 -6.143 1.00 93.50 83 MET A N 1
ATOM 700 C CA . MET A 1 83 ? -12.997 -10.270 -5.266 1.00 93.50 83 MET A CA 1
ATOM 701 C C . MET A 1 83 ? -13.141 -9.515 -3.934 1.00 93.50 83 MET A C 1
ATOM 703 O O . MET A 1 83 ? -14.259 -9.267 -3.489 1.00 93.50 83 MET A O 1
ATOM 707 N N . LEU A 1 84 ? -12.027 -9.106 -3.319 1.00 93.94 84 LEU A N 1
ATOM 708 C CA . LEU A 1 84 ? -12.034 -8.351 -2.063 1.00 93.94 84 LEU A CA 1
ATOM 709 C C . LEU A 1 84 ? -12.733 -6.990 -2.196 1.00 93.94 84 LEU A C 1
ATOM 711 O O . LEU A 1 84 ? -13.495 -6.626 -1.305 1.00 93.94 84 LEU A O 1
ATOM 715 N N . VAL A 1 85 ? -12.531 -6.270 -3.304 1.00 94.19 85 VAL A N 1
ATOM 716 C CA . VAL A 1 85 ? -13.221 -4.997 -3.590 1.00 94.19 85 VAL A CA 1
ATOM 717 C C . VAL A 1 85 ? -14.730 -5.197 -3.765 1.00 94.19 85 VAL A C 1
ATOM 719 O O . VAL A 1 85 ? -15.514 -4.364 -3.320 1.00 94.19 85 VAL A O 1
ATOM 722 N N . PHE A 1 86 ? -15.170 -6.302 -4.371 1.00 94.50 86 PHE A N 1
ATOM 723 C CA . PHE A 1 86 ? -16.604 -6.586 -4.510 1.00 94.50 86 PHE A CA 1
ATOM 724 C C . PHE A 1 86 ? -17.269 -7.014 -3.199 1.00 94.50 86 PHE A C 1
ATOM 726 O O . PHE A 1 86 ? -18.426 -6.677 -2.962 1.00 94.50 86 PHE A O 1
ATOM 733 N N . ILE A 1 87 ? -16.553 -7.743 -2.341 1.00 95.62 87 ILE A N 1
ATOM 734 C CA . ILE A 1 87 ? -17.072 -8.207 -1.044 1.00 95.62 87 ILE A CA 1
ATOM 735 C C . ILE A 1 87 ? -17.013 -7.099 0.015 1.00 95.62 87 ILE A C 1
ATOM 737 O O . ILE A 1 87 ? -17.813 -7.095 0.955 1.00 95.62 87 ILE A O 1
ATOM 741 N N . SER A 1 88 ? -16.101 -6.133 -0.126 1.00 95.25 88 SER A N 1
ATOM 742 C CA . SER A 1 88 ? -15.865 -5.120 0.900 1.00 95.25 88 SER A CA 1
ATOM 743 C C . SER A 1 88 ? -17.098 -4.319 1.322 1.00 95.25 88 SER A C 1
ATOM 745 O O . SER A 1 88 ? -17.180 -4.058 2.515 1.00 95.25 88 SER A O 1
ATOM 747 N N . PRO A 1 89 ? -18.084 -3.954 0.473 1.00 95.25 89 PRO A N 1
ATOM 748 C CA . PRO A 1 89 ? -19.266 -3.226 0.943 1.00 95.25 89 PRO A CA 1
ATOM 749 C C . PRO A 1 89 ? -20.077 -4.005 1.988 1.00 95.25 89 PRO A C 1
ATOM 751 O O . PRO A 1 89 ? -20.491 -3.426 2.992 1.00 95.25 89 PRO A O 1
ATOM 754 N N . LEU A 1 90 ? -20.245 -5.322 1.800 1.00 96.38 90 LEU A N 1
ATOM 755 C CA . LEU A 1 90 ? -20.932 -6.190 2.765 1.00 96.38 90 LEU A CA 1
ATOM 756 C C . LEU A 1 90 ? -20.155 -6.265 4.082 1.00 96.38 90 LEU A C 1
ATOM 758 O O . LEU A 1 90 ? -20.730 -6.129 5.162 1.00 96.38 90 LEU A O 1
ATOM 762 N N . TRP A 1 91 ? -18.835 -6.432 3.992 1.00 95.38 91 TRP A N 1
ATOM 763 C CA . TRP A 1 91 ? -17.964 -6.481 5.162 1.00 95.38 91 TRP A CA 1
ATOM 764 C C . TRP A 1 91 ? -17.916 -5.140 5.915 1.00 95.38 91 TRP A C 1
ATOM 766 O O . TRP A 1 91 ? -18.062 -5.119 7.134 1.00 95.38 91 TRP A O 1
ATOM 776 N N . ILE A 1 92 ? -17.796 -4.014 5.205 1.00 95.50 92 ILE A N 1
ATOM 777 C CA . ILE A 1 92 ? -17.820 -2.653 5.765 1.00 95.50 92 ILE A CA 1
ATOM 778 C C . ILE A 1 92 ? -19.133 -2.413 6.508 1.00 95.50 92 ILE A C 1
ATOM 780 O O . ILE A 1 92 ? -19.114 -1.983 7.662 1.00 95.50 92 ILE A O 1
ATOM 784 N N . PHE A 1 93 ? -20.267 -2.723 5.872 1.00 96.00 93 PHE A N 1
ATOM 785 C CA . PHE A 1 93 ? -21.580 -2.593 6.495 1.00 96.00 93 PHE A CA 1
ATOM 786 C C . PHE A 1 93 ? -21.662 -3.403 7.793 1.00 96.00 93 PHE A C 1
ATOM 788 O O . PHE A 1 93 ? -22.053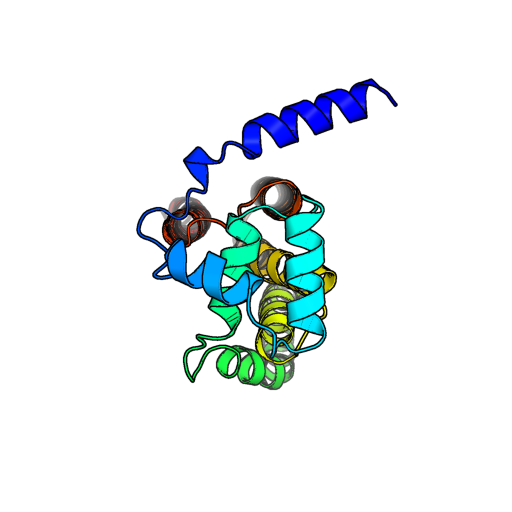 -2.869 8.830 1.00 96.00 93 PHE A O 1
ATOM 795 N N . TYR A 1 94 ? -21.224 -4.664 7.760 1.00 96.06 94 TYR A N 1
ATOM 796 C CA . TYR A 1 94 ? -21.219 -5.537 8.930 1.00 96.06 94 TYR A CA 1
ATOM 797 C C . TYR A 1 94 ? -20.343 -4.992 10.072 1.00 96.06 94 TYR A C 1
ATOM 799 O O . TYR A 1 94 ? -20.785 -4.930 11.219 1.00 96.06 94 TYR A O 1
ATOM 807 N N . MET A 1 95 ? -19.130 -4.516 9.773 1.00 94.06 95 MET A N 1
ATOM 808 C CA . MET A 1 95 ? -18.219 -3.949 10.778 1.00 94.06 95 MET A CA 1
ATOM 809 C C . MET A 1 95 ? -18.778 -2.669 11.422 1.00 94.06 95 MET A C 1
ATOM 811 O O . MET A 1 95 ? -18.680 -2.476 12.639 1.00 94.06 95 MET A O 1
ATOM 815 N N . LEU A 1 96 ? -19.407 -1.797 10.629 1.00 95.00 96 LEU A N 1
ATOM 816 C CA . LEU A 1 96 ? -20.053 -0.585 11.140 1.00 95.00 96 LEU A CA 1
ATOM 817 C C . LEU A 1 96 ? -21.317 -0.895 11.947 1.00 95.00 96 LEU A C 1
ATOM 819 O O . LEU A 1 96 ? -21.576 -0.225 12.947 1.00 95.00 96 LEU A O 1
ATOM 823 N N . TYR A 1 97 ? -22.067 -1.929 11.563 1.00 94.88 97 TYR A N 1
ATOM 824 C CA . TYR A 1 97 ? -23.225 -2.409 12.313 1.00 94.88 97 TYR A CA 1
ATOM 825 C C . TYR A 1 97 ? -22.837 -2.926 13.709 1.00 94.88 97 TYR A C 1
ATOM 827 O O . TYR A 1 97 ? -23.494 -2.593 14.696 1.00 94.88 97 TYR A O 1
ATOM 835 N N . LEU A 1 98 ? -21.728 -3.668 13.823 1.00 92.75 98 LEU A N 1
ATOM 836 C CA . LEU A 1 98 ? -21.207 -4.150 15.111 1.00 92.75 98 LEU A CA 1
ATOM 837 C C . LEU A 1 98 ? -20.689 -3.025 16.020 1.00 92.75 98 LEU A C 1
ATOM 839 O O . LEU A 1 98 ? -20.644 -3.172 17.244 1.00 92.75 98 LEU A O 1
ATOM 843 N N . SER A 1 99 ? -20.315 -1.886 15.441 1.00 92.25 99 SER A N 1
ATOM 844 C CA . SER A 1 99 ? -19.808 -0.731 16.176 1.00 92.25 99 SER A CA 1
ATOM 845 C C . SER A 1 99 ? -20.952 0.029 16.859 1.00 92.25 99 SER A C 1
ATOM 847 O O . SER A 1 99 ? -21.624 0.866 16.253 1.00 92.25 99 SER A O 1
ATOM 849 N N . LYS A 1 100 ? -21.189 -0.258 18.146 1.00 91.12 100 LYS A N 1
ATOM 850 C CA . LYS A 1 100 ? -22.318 0.309 18.915 1.00 91.12 100 LYS A CA 1
ATOM 851 C C . LYS A 1 100 ? -22.090 1.737 19.416 1.00 91.12 100 LYS A C 1
ATOM 853 O O . LYS A 1 100 ? -23.048 2.492 19.544 1.00 91.12 100 LYS A O 1
ATOM 858 N N . THR A 1 101 ? -20.847 2.117 19.704 1.00 92.38 101 THR A N 1
ATOM 859 C CA . THR A 1 101 ? -20.511 3.458 20.211 1.00 92.38 101 THR A CA 1
ATOM 860 C C . THR A 1 101 ? -20.052 4.378 19.082 1.00 92.38 101 THR A C 1
ATOM 862 O O . THR A 1 101 ? -19.522 3.916 18.069 1.00 92.38 101 THR A O 1
ATOM 865 N N . LEU A 1 102 ? -20.214 5.695 19.257 1.00 92.25 102 LEU A N 1
ATOM 866 C CA . LEU A 1 102 ? -19.743 6.683 18.278 1.00 92.25 102 LEU A CA 1
ATOM 867 C C . LEU A 1 102 ? -18.230 6.560 18.046 1.00 92.25 102 LEU A C 1
ATOM 869 O O . LEU A 1 102 ? -17.777 6.540 16.905 1.00 92.25 102 LEU A O 1
ATOM 873 N N . THR A 1 103 ? -17.461 6.400 19.125 1.00 89.94 103 THR A N 1
ATOM 874 C CA . THR A 1 103 ? -16.011 6.187 19.071 1.00 89.94 103 THR A CA 1
ATOM 875 C C . THR A 1 103 ? -15.660 4.940 18.263 1.00 89.94 103 THR A C 1
ATOM 877 O O . THR A 1 103 ? -14.859 5.029 17.335 1.00 89.94 103 THR A O 1
ATOM 880 N N . ALA A 1 104 ? -16.302 3.798 18.541 1.00 91.81 104 ALA A N 1
ATOM 881 C CA . ALA A 1 104 ? -16.065 2.566 17.791 1.00 91.81 104 ALA A CA 1
ATOM 882 C C . ALA A 1 104 ? -16.395 2.734 16.304 1.00 91.81 104 ALA A C 1
ATOM 884 O O . ALA A 1 104 ? -15.629 2.279 15.461 1.00 91.81 104 ALA A O 1
ATOM 885 N N . ARG A 1 105 ? -17.490 3.430 15.969 1.00 94.12 105 ARG A N 1
ATOM 886 C CA . ARG A 1 105 ? -17.868 3.698 14.573 1.00 94.12 105 ARG A CA 1
ATOM 887 C C . ARG A 1 105 ? -16.828 4.538 13.850 1.00 94.12 105 ARG A C 1
ATOM 889 O O . ARG A 1 105 ? -16.447 4.171 12.749 1.00 94.12 105 ARG A O 1
ATOM 896 N N . ILE A 1 106 ? -16.344 5.623 14.458 1.00 94.88 106 ILE A N 1
ATOM 897 C CA . ILE A 1 106 ? -15.341 6.503 13.837 1.00 94.88 106 ILE A CA 1
ATOM 898 C C . ILE A 1 106 ? -14.058 5.725 13.535 1.00 94.88 106 ILE A C 1
ATOM 900 O O . ILE A 1 106 ? -13.595 5.720 12.395 1.00 94.88 106 ILE A O 1
ATOM 904 N N . PHE A 1 107 ? -13.500 5.031 14.530 1.00 94.50 107 PHE A N 1
ATOM 905 C CA . PHE A 1 107 ? -12.251 4.295 14.335 1.00 94.50 107 PHE A CA 1
ATOM 906 C C . PHE A 1 107 ? -12.419 3.094 13.401 1.00 94.50 107 PHE A C 1
ATOM 908 O O . PHE A 1 107 ? -11.532 2.837 12.588 1.00 94.50 107 PHE A O 1
ATOM 915 N N . THR A 1 108 ? -13.567 2.410 13.444 1.00 95.62 108 THR A N 1
ATOM 916 C CA . THR A 1 108 ? -13.898 1.345 12.485 1.00 95.62 108 THR A CA 1
ATOM 917 C C . THR A 1 108 ? -13.998 1.889 11.068 1.00 95.62 108 THR A C 1
ATOM 919 O O . THR A 1 108 ? -13.382 1.312 10.180 1.00 95.62 108 THR A O 1
ATOM 922 N N . SER A 1 109 ? -14.669 3.024 10.847 1.00 96.12 109 SER A N 1
ATOM 923 C CA . SER A 1 109 ? -14.730 3.684 9.536 1.00 96.12 109 SER A CA 1
ATOM 924 C C . SER A 1 109 ? -13.340 3.996 8.981 1.00 96.12 109 SER A C 1
ATOM 926 O O . SER A 1 109 ? -13.070 3.716 7.817 1.00 96.12 109 SER A O 1
ATOM 928 N N . ILE A 1 110 ? -12.436 4.532 9.806 1.00 95.44 110 ILE A N 1
ATOM 929 C CA . ILE A 1 110 ? -11.056 4.814 9.385 1.00 95.44 110 ILE A CA 1
ATOM 930 C C . ILE A 1 110 ? -10.346 3.511 8.995 1.00 95.44 110 ILE A C 1
ATOM 932 O O . ILE A 1 110 ? -9.785 3.420 7.906 1.00 95.44 110 ILE A O 1
ATOM 936 N N . ALA A 1 111 ? -10.419 2.481 9.841 1.00 95.38 111 ALA A N 1
ATOM 937 C CA . ALA A 1 111 ? -9.758 1.203 9.593 1.00 95.38 111 ALA A CA 1
ATOM 938 C C . ALA A 1 111 ? -10.248 0.521 8.309 1.00 95.38 111 ALA A C 1
ATOM 940 O O . ALA A 1 111 ? -9.437 0.081 7.491 1.00 95.38 111 ALA A O 1
ATOM 941 N N . VAL A 1 112 ? -11.568 0.464 8.098 1.00 96.38 112 VAL A N 1
ATOM 942 C CA . VAL A 1 112 ? -12.132 -0.157 6.894 1.00 96.38 112 VAL A CA 1
ATOM 943 C C . VAL A 1 112 ? -11.820 0.649 5.633 1.00 96.38 112 VAL A C 1
ATOM 945 O O . VAL A 1 112 ? -11.593 0.041 4.591 1.00 96.38 112 VAL A O 1
ATOM 948 N N . LEU A 1 113 ? -11.728 1.985 5.713 1.00 96.19 113 LEU A N 1
ATOM 949 C CA . LEU A 1 113 ? -11.283 2.826 4.596 1.00 96.19 113 LEU A CA 1
ATOM 950 C C . LEU A 1 113 ? -9.822 2.553 4.227 1.00 96.19 113 LEU A C 1
ATOM 952 O O . LEU A 1 113 ? -9.516 2.415 3.045 1.00 96.19 113 LEU A O 1
ATOM 956 N N . CYS A 1 114 ? -8.929 2.423 5.213 1.00 95.81 114 CYS A N 1
ATOM 957 C CA . CYS A 1 114 ? -7.525 2.076 4.977 1.00 95.81 114 CYS A CA 1
ATOM 958 C C . CYS A 1 114 ? -7.385 0.710 4.284 1.00 95.81 114 CYS A C 1
ATOM 960 O O . CYS A 1 114 ? -6.652 0.577 3.303 1.00 95.81 114 CYS A O 1
ATOM 962 N N . ILE A 1 115 ? -8.121 -0.295 4.768 1.00 95.12 115 ILE A N 1
ATOM 963 C CA . ILE A 1 115 ? -8.127 -1.653 4.202 1.00 95.12 115 ILE A CA 1
ATOM 964 C C . ILE A 1 115 ? -8.715 -1.650 2.784 1.00 95.12 115 ILE A C 1
ATOM 966 O O . ILE A 1 115 ? -8.125 -2.220 1.865 1.00 95.12 115 ILE A O 1
ATOM 970 N N . PHE A 1 116 ? -9.845 -0.968 2.583 1.00 96.19 116 PHE A N 1
ATOM 971 C CA . PHE A 1 116 ? -10.481 -0.851 1.274 1.00 96.19 116 PHE A CA 1
ATOM 972 C C . PHE A 1 116 ? -9.576 -0.149 0.260 1.00 96.19 116 PHE A C 1
ATOM 974 O O . PHE A 1 116 ? -9.431 -0.632 -0.860 1.00 96.19 116 PHE A O 1
ATOM 981 N N . PHE A 1 117 ? -8.922 0.947 0.656 1.00 96.06 117 PHE A N 1
ATOM 982 C CA . PHE A 1 117 ? -7.979 1.665 -0.198 1.00 96.06 117 PHE A CA 1
ATOM 983 C C . PHE A 1 117 ? -6.849 0.753 -0.686 1.00 96.06 117 PHE A C 1
ATOM 985 O O . PHE A 1 117 ? -6.533 0.764 -1.873 1.00 96.06 117 PHE A O 1
ATOM 992 N N . ASN A 1 118 ? -6.290 -0.083 0.195 1.00 95.38 118 ASN A N 1
ATOM 993 C CA . ASN A 1 118 ? -5.265 -1.058 -0.178 1.00 95.38 118 ASN A CA 1
ATOM 994 C C . ASN A 1 118 ? -5.779 -2.066 -1.222 1.00 95.38 118 ASN A C 1
ATOM 996 O O . ASN A 1 118 ? -5.135 -2.294 -2.245 1.00 95.38 118 ASN A O 1
ATOM 1000 N N . PHE A 1 119 ? -6.971 -2.636 -1.014 1.00 94.50 119 PHE A N 1
ATOM 1001 C CA . PHE A 1 119 ? -7.562 -3.565 -1.985 1.00 94.50 119 PHE A CA 1
ATOM 1002 C C . PHE A 1 119 ? -7.860 -2.893 -3.323 1.00 94.50 119 PHE A C 1
ATOM 1004 O O . PHE A 1 119 ? -7.611 -3.481 -4.374 1.00 94.50 119 PHE A O 1
ATOM 1011 N N . PHE A 1 120 ? -8.354 -1.659 -3.282 1.00 94.75 120 PHE A N 1
ATOM 1012 C CA . PHE A 1 120 ? -8.683 -0.882 -4.464 1.00 94.75 120 PHE A CA 1
ATOM 1013 C C . PHE A 1 120 ? -7.438 -0.489 -5.267 1.00 94.75 120 PHE A C 1
ATOM 1015 O O . PHE A 1 120 ? -7.417 -0.677 -6.483 1.00 94.75 120 PHE A O 1
ATOM 1022 N N . ALA A 1 121 ? -6.376 -0.015 -4.610 1.00 95.12 121 ALA A N 1
ATOM 1023 C CA . ALA A 1 121 ? -5.111 0.313 -5.264 1.00 95.12 121 ALA A CA 1
ATOM 1024 C C . ALA A 1 121 ? -4.495 -0.919 -5.950 1.00 95.12 121 ALA A C 1
ATOM 1026 O O . ALA A 1 121 ? -4.110 -0.850 -7.120 1.00 95.12 121 ALA A O 1
ATOM 1027 N N . SER A 1 122 ? -4.508 -2.069 -5.272 1.00 93.75 122 SER A N 1
ATOM 1028 C CA . SER A 1 122 ? -4.009 -3.326 -5.836 1.00 93.75 122 SER A CA 1
ATOM 1029 C C . SER A 1 122 ? -4.860 -3.844 -6.993 1.00 93.75 122 SER A C 1
ATOM 1031 O O . SER A 1 122 ? -4.347 -4.331 -8.007 1.00 93.75 122 SER A O 1
ATOM 1033 N N . PHE A 1 123 ? -6.183 -3.693 -6.884 1.00 93.75 123 PHE A N 1
ATOM 1034 C CA . PHE A 1 123 ? -7.104 -3.978 -7.975 1.00 93.75 123 PHE A CA 1
ATOM 1035 C C . PHE A 1 123 ? -6.778 -3.125 -9.210 1.00 93.75 123 PHE A C 1
ATOM 1037 O O . PHE A 1 123 ? -6.600 -3.687 -10.295 1.00 93.75 123 PHE A O 1
ATOM 1044 N N . LEU A 1 124 ? -6.640 -1.804 -9.042 1.00 94.19 124 LEU A N 1
ATOM 1045 C CA . LEU A 1 124 ? -6.308 -0.883 -10.130 1.00 94.19 124 LEU A CA 1
ATOM 1046 C C . LEU A 1 124 ? -4.975 -1.245 -10.792 1.00 94.19 124 LEU A C 1
ATOM 1048 O O . LEU A 1 124 ? -4.889 -1.259 -12.020 1.00 94.19 124 LEU A O 1
ATOM 1052 N N . LEU A 1 125 ? -3.947 -1.573 -10.006 1.00 93.25 125 LEU A N 1
ATOM 1053 C CA . LEU A 1 125 ? -2.620 -1.907 -10.525 1.00 93.25 125 LEU A CA 1
ATOM 1054 C C . LEU A 1 125 ? -2.626 -3.148 -11.426 1.00 93.25 125 LEU A C 1
ATOM 1056 O O . LEU A 1 125 ? -1.886 -3.206 -12.406 1.00 93.25 125 LEU A O 1
ATOM 1060 N N . HIS A 1 126 ? -3.410 -4.167 -11.072 1.00 91.50 126 HIS A N 1
ATOM 1061 C CA . HIS A 1 126 ? -3.303 -5.493 -11.686 1.00 91.50 126 HIS A CA 1
ATOM 1062 C C . HIS A 1 126 ? -4.357 -5.811 -12.744 1.00 91.50 126 HIS A C 1
ATOM 1064 O O . HIS A 1 126 ? -4.174 -6.775 -13.489 1.00 91.50 126 HIS A O 1
ATOM 1070 N N . ASN A 1 127 ? -5.438 -5.035 -12.825 1.00 89.31 127 ASN A N 1
ATOM 1071 C CA . ASN A 1 127 ? -6.550 -5.322 -13.736 1.00 89.31 127 ASN A CA 1
ATOM 1072 C C . ASN A 1 127 ? -6.625 -4.380 -14.947 1.00 89.31 127 ASN A C 1
ATOM 1074 O O . ASN A 1 127 ? -7.410 -4.643 -15.854 1.00 89.31 127 ASN A O 1
ATOM 1078 N N . PHE A 1 128 ? -5.802 -3.328 -15.004 1.00 90.19 128 PHE A N 1
ATOM 1079 C CA . PHE A 1 128 ? -5.810 -2.353 -16.098 1.00 90.19 128 PHE A CA 1
ATOM 1080 C C . PHE A 1 128 ? -4.428 -2.186 -16.739 1.00 90.19 128 PHE A C 1
ATOM 1082 O O . PHE A 1 128 ? -3.399 -2.225 -16.064 1.00 90.19 128 PHE A O 1
ATOM 1089 N N . GLU A 1 129 ? -4.414 -1.949 -18.053 1.00 89.56 129 GLU A N 1
ATOM 1090 C CA . GLU A 1 129 ? -3.206 -1.593 -18.804 1.00 89.56 129 GLU A CA 1
ATOM 1091 C C . GLU A 1 129 ? -2.979 -0.079 -18.750 1.00 89.56 129 GLU A C 1
ATOM 1093 O O . GLU A 1 129 ? -3.592 0.706 -19.479 1.00 89.56 129 GLU A O 1
ATOM 1098 N N . TRP A 1 130 ? -2.085 0.344 -17.858 1.00 92.31 130 TRP A N 1
ATOM 1099 C CA . TRP A 1 130 ? -1.761 1.753 -17.655 1.00 92.31 130 TRP A CA 1
ATOM 1100 C C . TRP A 1 130 ? -0.659 2.237 -18.598 1.00 92.31 130 TRP A C 1
ATOM 1102 O O . TRP A 1 130 ? 0.311 1.531 -18.885 1.00 92.31 130 TRP A O 1
ATOM 1112 N N . LYS A 1 131 ? -0.743 3.511 -19.002 1.00 92.88 131 LYS A N 1
ATOM 1113 C CA . LYS A 1 131 ? 0.394 4.193 -19.640 1.00 92.88 131 LYS A CA 1
ATOM 1114 C C . LYS A 1 131 ? 1.591 4.194 -18.669 1.00 92.88 131 LYS A C 1
ATOM 1116 O O . LYS A 1 131 ? 1.373 4.378 -17.468 1.00 92.88 131 LYS A O 1
ATOM 1121 N N . PRO A 1 132 ? 2.842 4.104 -19.155 1.00 90.19 132 PRO A N 1
ATOM 1122 C CA . PRO A 1 132 ? 4.035 3.939 -18.315 1.00 90.19 132 PRO A CA 1
ATOM 1123 C C . PRO A 1 132 ? 4.144 4.874 -17.104 1.00 90.19 132 PRO A C 1
ATOM 1125 O O . PRO A 1 132 ? 4.430 4.431 -15.998 1.00 90.19 132 PRO A O 1
ATOM 1128 N N . LYS A 1 133 ? 3.854 6.169 -17.278 1.00 88.25 133 LYS A N 1
ATOM 1129 C CA . LYS A 1 133 ? 3.906 7.145 -16.176 1.00 88.25 133 LYS A CA 1
ATOM 1130 C C . LYS A 1 133 ? 2.880 6.848 -15.077 1.00 88.25 133 LYS A C 1
ATOM 1132 O O . LYS A 1 133 ? 3.207 6.937 -13.900 1.00 88.25 133 LYS A O 1
ATOM 1137 N N . PHE A 1 134 ? 1.656 6.485 -15.461 1.00 92.19 134 PHE A N 1
ATOM 1138 C CA . PHE A 1 134 ? 0.595 6.154 -14.510 1.00 92.19 134 PHE A CA 1
ATOM 1139 C C . PHE A 1 134 ? 0.833 4.804 -13.845 1.00 92.19 134 PHE A C 1
ATOM 1141 O O . PHE A 1 134 ? 0.552 4.678 -12.660 1.00 92.19 134 PHE A O 1
ATOM 1148 N N . PHE A 1 135 ? 1.416 3.839 -14.561 1.00 93.06 135 PHE A N 1
ATOM 1149 C CA . PHE A 1 135 ? 1.775 2.541 -13.993 1.00 93.06 135 PHE A CA 1
ATOM 1150 C C . PHE A 1 135 ? 2.606 2.698 -12.712 1.00 93.06 135 PHE A C 1
ATOM 1152 O O . PHE A 1 135 ? 2.208 2.182 -11.675 1.00 93.06 135 PHE A O 1
ATOM 1159 N N . PHE A 1 136 ? 3.687 3.485 -12.742 1.00 91.12 136 PHE A N 1
ATOM 1160 C CA . PHE A 1 136 ? 4.530 3.694 -11.556 1.00 91.12 136 PHE A CA 1
ATOM 1161 C C . PHE A 1 136 ? 3.828 4.461 -10.429 1.00 91.12 136 PHE A C 1
ATOM 1163 O O . PHE A 1 136 ? 4.134 4.248 -9.259 1.00 91.12 136 PHE A O 1
ATOM 1170 N N . ILE A 1 137 ? 2.888 5.354 -10.754 1.00 92.75 137 ILE A N 1
ATOM 1171 C CA . ILE A 1 137 ? 2.100 6.071 -9.740 1.00 92.75 137 ILE A CA 1
ATOM 1172 C C . ILE A 1 137 ? 1.155 5.099 -9.033 1.00 92.75 137 ILE A C 1
ATOM 1174 O O . ILE A 1 137 ? 1.136 5.056 -7.807 1.00 92.75 137 ILE A O 1
ATOM 1178 N N . ILE A 1 138 ? 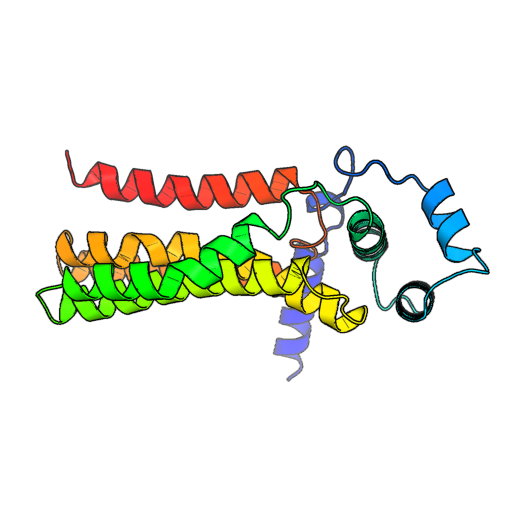0.412 4.290 -9.791 1.00 94.00 138 ILE A N 1
ATOM 1179 C CA . ILE A 1 138 ? -0.505 3.291 -9.233 1.00 94.00 138 ILE A CA 1
ATOM 1180 C C . ILE A 1 138 ? 0.274 2.210 -8.472 1.00 94.00 138 ILE A C 1
ATOM 1182 O O . ILE A 1 138 ? -0.158 1.782 -7.407 1.00 94.00 138 ILE A O 1
ATOM 1186 N N . GLU A 1 139 ? 1.463 1.832 -8.948 1.00 93.00 139 GLU A N 1
ATOM 1187 C CA . GLU A 1 139 ? 2.366 0.916 -8.246 1.00 93.00 139 GLU A CA 1
ATOM 1188 C C . GLU A 1 139 ? 2.795 1.477 -6.882 1.00 93.00 139 GLU A C 1
ATOM 1190 O O . GLU A 1 139 ? 2.763 0.774 -5.872 1.00 93.00 139 GLU A O 1
ATOM 1195 N N . LYS A 1 140 ? 3.148 2.765 -6.825 1.00 93.44 140 LYS A N 1
ATOM 1196 C CA . LYS A 1 140 ? 3.443 3.452 -5.564 1.00 93.44 140 LYS A CA 1
ATOM 1197 C C . LYS A 1 140 ? 2.213 3.513 -4.659 1.00 93.44 140 LYS A C 1
ATOM 1199 O O . LYS A 1 140 ? 2.333 3.262 -3.466 1.00 93.44 140 LYS A O 1
ATOM 1204 N N . MET A 1 141 ? 1.030 3.789 -5.206 1.00 94.38 141 MET A N 1
ATOM 1205 C CA . MET A 1 141 ? -0.214 3.812 -4.427 1.00 94.38 141 MET A CA 1
ATOM 1206 C C . MET A 1 141 ? -0.553 2.450 -3.813 1.00 94.38 141 MET A C 1
ATOM 1208 O O . MET A 1 141 ? -0.962 2.413 -2.657 1.00 94.38 141 MET A O 1
ATOM 1212 N N . ASP A 1 142 ? -0.343 1.351 -4.540 1.00 94.19 142 ASP A N 1
ATOM 1213 C CA . ASP A 1 142 ? -0.528 -0.018 -4.035 1.00 94.19 142 ASP A CA 1
ATOM 1214 C C . ASP A 1 142 ? 0.378 -0.290 -2.823 1.00 94.19 142 ASP A C 1
ATOM 1216 O O . ASP A 1 142 ? -0.087 -0.671 -1.750 1.00 94.19 142 ASP A O 1
ATOM 1220 N N . HIS A 1 143 ? 1.668 0.038 -2.929 1.00 93.19 143 HIS A N 1
ATOM 1221 C CA . HIS A 1 143 ? 2.607 -0.135 -1.817 1.00 93.19 143 HIS A CA 1
ATOM 1222 C C . HIS A 1 143 ? 2.352 0.818 -0.644 1.00 93.19 143 HIS A C 1
ATOM 1224 O O . HIS A 1 143 ? 2.541 0.436 0.511 1.00 93.19 143 HIS A O 1
ATOM 1230 N N . PHE A 1 144 ? 1.916 2.049 -0.915 1.00 94.62 144 PHE A N 1
ATOM 1231 C CA . PHE A 1 144 ? 1.481 2.976 0.127 1.00 94.62 144 PHE A CA 1
ATOM 1232 C C . PHE A 1 144 ? 0.223 2.467 0.845 1.00 94.62 144 PHE A C 1
ATOM 1234 O O . PHE A 1 144 ? 0.119 2.589 2.066 1.00 94.62 144 PHE A O 1
ATOM 1241 N N . GLY A 1 145 ? -0.695 1.830 0.113 1.00 95.12 145 GLY A N 1
ATOM 1242 C CA . GLY A 1 145 ? -1.881 1.182 0.665 1.00 95.12 145 GLY A CA 1
ATOM 1243 C C . GLY A 1 145 ? -1.546 0.157 1.747 1.00 95.12 145 GLY A C 1
ATOM 1244 O O . GLY A 1 145 ? -2.228 0.117 2.769 1.00 95.12 145 GLY A O 1
ATOM 1245 N N . ILE A 1 146 ? -0.451 -0.594 1.593 1.00 94.25 146 ILE A N 1
ATOM 1246 C CA . ILE A 1 146 ? 0.002 -1.565 2.600 1.00 94.25 146 ILE A CA 1
ATOM 1247 C C . ILE A 1 146 ? 0.407 -0.861 3.901 1.00 94.25 146 ILE A C 1
ATOM 1249 O O . ILE A 1 146 ? -0.016 -1.288 4.975 1.00 94.25 146 ILE A O 1
ATOM 1253 N N . PHE A 1 147 ? 1.168 0.239 3.829 1.00 92.69 147 PHE A N 1
ATOM 1254 C CA . PHE A 1 147 ? 1.506 1.039 5.016 1.00 92.69 147 PHE A CA 1
ATOM 1255 C C . PHE A 1 147 ? 0.248 1.570 5.708 1.00 92.69 147 PHE A C 1
ATOM 1257 O O . PHE A 1 147 ? 0.108 1.455 6.924 1.00 92.69 147 PHE A O 1
ATOM 1264 N N . LEU A 1 148 ? -0.692 2.100 4.923 1.00 94.00 148 LEU A N 1
ATOM 1265 C CA . LEU A 1 148 ? -1.954 2.618 5.438 1.00 94.00 148 LEU A CA 1
ATOM 1266 C C . LEU A 1 148 ? -2.781 1.516 6.120 1.00 94.00 148 LEU A C 1
ATOM 1268 O O . LEU A 1 148 ? -3.350 1.738 7.187 1.00 94.00 148 LEU A O 1
ATOM 1272 N N . MET A 1 149 ? -2.819 0.322 5.527 1.00 94.19 149 MET A N 1
ATOM 1273 C CA . MET A 1 149 ? -3.509 -0.843 6.072 1.00 94.19 149 MET A CA 1
ATOM 1274 C C . MET A 1 149 ? -2.892 -1.295 7.399 1.00 94.19 149 MET A C 1
ATOM 1276 O O . MET A 1 149 ? -3.635 -1.461 8.361 1.00 94.19 149 MET A O 1
ATOM 1280 N N . ILE A 1 150 ? -1.563 -1.452 7.465 1.00 91.88 150 ILE A N 1
ATOM 1281 C CA . ILE A 1 150 ? -0.838 -1.869 8.680 1.00 91.88 150 ILE A CA 1
ATOM 1282 C C . ILE A 1 150 ? -1.120 -0.901 9.837 1.00 91.88 150 ILE A C 1
ATOM 1284 O O . ILE A 1 150 ? -1.432 -1.330 10.948 1.00 91.88 150 ILE A O 1
ATOM 1288 N N . SER A 1 151 ? -1.064 0.404 9.567 1.00 91.06 151 SER A N 1
ATOM 1289 C CA . SER A 1 151 ? -1.290 1.421 10.591 1.00 91.06 151 SER A CA 1
ATOM 1290 C C . SER A 1 151 ? -2.761 1.583 10.984 1.00 91.06 151 SER A C 1
ATOM 1292 O O . SER A 1 151 ? -3.073 1.813 12.153 1.00 91.06 151 SER A O 1
ATOM 1294 N N . GLY A 1 152 ? -3.680 1.475 10.022 1.00 90.88 152 GLY A N 1
ATOM 1295 C CA . GLY A 1 152 ? -5.104 1.733 10.230 1.00 90.88 152 GLY A CA 1
ATOM 1296 C C . GLY A 1 152 ? -5.891 0.554 10.804 1.00 90.88 152 GLY A C 1
ATOM 1297 O O . GLY A 1 152 ? -6.848 0.769 11.546 1.00 90.88 152 GLY A O 1
ATOM 1298 N N . SER A 1 153 ? -5.507 -0.692 10.504 1.00 91.31 153 SER A N 1
ATOM 1299 C CA . SER A 1 153 ? -6.336 -1.876 10.785 1.00 91.31 153 SER A CA 1
ATOM 1300 C C . SER A 1 153 ? -6.588 -2.137 12.273 1.00 91.31 153 SER A C 1
ATOM 1302 O O . SER A 1 153 ? -7.607 -2.725 12.628 1.00 91.31 153 SER A O 1
ATOM 1304 N N . LEU A 1 154 ? -5.682 -1.699 13.152 1.00 87.88 154 LEU A N 1
ATOM 1305 C CA . LEU A 1 154 ? -5.756 -1.926 14.603 1.00 87.88 154 LEU A CA 1
ATOM 1306 C C . LEU A 1 154 ? -6.400 -0.775 15.386 1.00 87.88 154 LEU A C 1
ATOM 1308 O O . LEU A 1 154 ? -6.683 -0.937 16.575 1.00 87.88 154 LEU A O 1
ATOM 1312 N N . LEU A 1 155 ? -6.675 0.361 14.739 1.00 90.25 155 LEU A N 1
ATOM 1313 C CA . LEU A 1 155 ? -7.271 1.533 15.387 1.00 90.25 155 LEU A CA 1
ATOM 1314 C C . LEU A 1 155 ? -8.573 1.240 16.159 1.00 90.25 155 LEU A C 1
ATOM 1316 O O . LEU A 1 155 ? -8.706 1.757 17.268 1.00 90.25 155 LEU A O 1
ATOM 1320 N N . PRO A 1 156 ? -9.522 0.412 15.666 1.00 89.50 156 PRO A N 1
ATOM 1321 C CA . PRO A 1 156 ? -10.775 0.162 16.379 1.00 89.50 156 PRO A CA 1
ATOM 1322 C C . PRO A 1 156 ? -10.547 -0.565 17.705 1.00 89.50 156 PRO A C 1
ATOM 1324 O O . PRO A 1 156 ? -11.163 -0.232 18.714 1.00 89.50 156 PRO A O 1
ATOM 1327 N N . VAL A 1 157 ? -9.625 -1.530 17.711 1.00 87.56 157 VAL A N 1
ATOM 1328 C CA . VAL A 1 157 ? -9.267 -2.317 18.898 1.00 87.56 157 VAL A CA 1
ATOM 1329 C C . VAL A 1 157 ? -8.542 -1.436 19.914 1.00 87.56 157 VAL A C 1
ATOM 1331 O O . VAL A 1 157 ? -8.910 -1.409 21.086 1.00 87.56 157 VAL A O 1
ATOM 1334 N N . GLN A 1 158 ? -7.566 -0.646 19.463 1.00 86.56 158 GLN A N 1
ATOM 1335 C CA . GLN A 1 158 ? -6.819 0.283 20.317 1.00 86.56 158 GLN A CA 1
ATOM 1336 C C . GLN A 1 158 ? -7.735 1.341 20.942 1.00 86.56 158 GLN A C 1
ATOM 1338 O O . GLN A 1 158 ? -7.607 1.650 22.124 1.00 86.56 158 GLN A O 1
ATOM 1343 N N . ALA A 1 159 ? -8.701 1.858 20.178 1.00 87.75 159 ALA A N 1
ATOM 1344 C CA . ALA A 1 159 ? -9.663 2.840 20.665 1.00 87.75 159 ALA A CA 1
ATOM 1345 C C . ALA A 1 159 ? -10.601 2.300 21.754 1.00 87.75 159 ALA A C 1
ATOM 1347 O O . ALA A 1 159 ? -11.080 3.078 22.577 1.00 87.75 159 ALA A O 1
ATOM 1348 N N . LEU A 1 160 ? -10.872 0.992 21.756 1.00 86.62 160 LEU A N 1
ATOM 1349 C CA . LEU A 1 160 ? -11.705 0.340 22.767 1.00 86.62 160 LEU A CA 1
ATOM 1350 C C . LEU A 1 160 ? -10.913 -0.072 24.014 1.00 86.62 160 LEU A C 1
ATOM 1352 O O . LEU A 1 160 ? -11.477 -0.086 25.103 1.00 86.62 160 LEU A O 1
ATOM 1356 N N . LEU A 1 161 ? -9.629 -0.406 23.865 1.00 86.31 161 LEU A N 1
ATOM 1357 C CA . LEU A 1 161 ? -8.799 -0.915 24.960 1.00 86.31 161 LEU A CA 1
ATOM 1358 C C . LEU A 1 161 ? -8.019 0.177 25.704 1.00 86.31 161 LEU A C 1
ATOM 1360 O O . LEU A 1 161 ? -7.686 -0.000 26.874 1.00 86.31 161 LEU A O 1
ATOM 1364 N N . PHE A 1 162 ? -7.642 1.274 25.039 1.00 85.62 162 PHE A N 1
ATOM 1365 C CA . PHE A 1 162 ? -6.652 2.204 25.589 1.00 85.62 162 PHE A CA 1
ATOM 1366 C C . PHE A 1 162 ? -7.297 3.409 26.272 1.00 85.62 162 PHE A C 1
ATOM 1368 O O . PHE A 1 162 ? -8.252 4.008 25.781 1.00 85.62 162 PHE A O 1
ATOM 1375 N N . ASN A 1 163 ? -6.676 3.861 27.364 1.00 86.50 163 ASN A N 1
ATOM 1376 C CA . ASN A 1 163 ? -6.965 5.174 27.940 1.00 86.50 163 ASN A CA 1
ATOM 1377 C C . ASN A 1 163 ? -6.615 6.291 26.941 1.00 86.50 163 ASN A C 1
ATOM 1379 O O . ASN A 1 163 ? -5.699 6.147 26.131 1.00 86.50 163 ASN A O 1
ATOM 1383 N N . LYS A 1 164 ? -7.276 7.451 27.062 1.00 86.69 164 LYS A N 1
ATOM 1384 C CA . LYS A 1 164 ? -7.153 8.586 26.122 1.00 86.69 164 LYS A CA 1
ATOM 1385 C C . LYS A 1 164 ? -5.705 8.991 25.803 1.00 86.69 164 LYS A C 1
ATOM 1387 O O . LYS A 1 164 ? -5.385 9.227 24.644 1.00 86.69 164 LYS A O 1
ATOM 1392 N N . ILE A 1 165 ? -4.829 9.038 26.812 1.00 88.31 165 ILE A N 1
ATOM 1393 C CA . ILE A 1 165 ? -3.414 9.422 26.643 1.00 88.31 165 ILE A CA 1
ATOM 1394 C C . ILE A 1 165 ? -2.655 8.377 25.816 1.00 88.31 165 ILE A C 1
ATOM 1396 O O . ILE A 1 165 ? -1.950 8.729 24.873 1.00 88.31 165 ILE A O 1
ATOM 1400 N N . LYS A 1 166 ? -2.836 7.087 26.133 1.00 86.75 166 LYS A N 1
ATOM 1401 C CA . LYS A 1 166 ? -2.226 5.989 25.373 1.00 86.75 166 LYS A CA 1
ATOM 1402 C C . LYS A 1 166 ? -2.736 6.014 23.932 1.00 86.75 166 LYS A C 1
ATOM 1404 O O . LYS A 1 166 ? -1.932 6.030 23.012 1.00 86.75 166 LYS A O 1
ATOM 1409 N N . LEU A 1 167 ? -4.049 6.120 23.729 1.00 87.75 167 LEU A N 1
ATOM 1410 C CA . LEU A 1 167 ? -4.641 6.191 22.392 1.00 87.75 167 LEU A CA 1
ATOM 1411 C C . LEU A 1 167 ? -4.051 7.335 21.548 1.00 87.75 167 LEU A C 1
ATOM 1413 O O . LEU A 1 167 ? -3.687 7.117 20.396 1.00 87.75 167 LEU A O 1
ATOM 1417 N N . LEU A 1 168 ? -3.896 8.531 22.125 1.00 89.75 168 LEU A N 1
ATOM 1418 C CA . LEU A 1 168 ? -3.309 9.679 21.429 1.00 89.75 168 LEU A CA 1
ATOM 1419 C C . LEU A 1 168 ? -1.844 9.444 21.033 1.00 89.75 168 LEU A C 1
ATOM 1421 O O . LEU A 1 168 ? -1.442 9.792 19.919 1.00 89.75 168 LEU A O 1
ATOM 1425 N N . PHE A 1 169 ? -1.059 8.834 21.923 1.00 89.12 169 PHE A N 1
ATOM 1426 C CA . PHE A 1 169 ? 0.323 8.461 21.629 1.00 89.12 169 PHE A CA 1
ATOM 1427 C C . PHE A 1 169 ? 0.392 7.470 20.459 1.00 89.12 169 PHE A C 1
ATOM 1429 O O . PHE A 1 169 ? 1.167 7.665 19.524 1.00 89.12 169 PHE A O 1
ATOM 1436 N N . PHE A 1 170 ? -0.475 6.455 20.459 1.00 86.94 170 PHE A N 1
ATOM 1437 C CA . PHE A 1 170 ? -0.537 5.465 19.385 1.00 86.94 170 PHE A CA 1
ATOM 1438 C C . PHE A 1 170 ? -0.957 6.065 18.047 1.00 86.94 170 PHE A C 1
ATOM 1440 O O . PHE A 1 170 ? -0.304 5.807 17.042 1.00 86.94 170 PHE A O 1
ATOM 1447 N N . ILE A 1 171 ? -2.000 6.895 18.022 1.00 90.19 171 ILE A N 1
ATOM 1448 C CA . ILE A 1 171 ? -2.435 7.572 16.792 1.00 90.19 171 ILE A CA 1
ATOM 1449 C C . ILE A 1 171 ? -1.305 8.447 16.237 1.00 90.19 171 ILE A C 1
ATOM 1451 O O . ILE A 1 171 ? -1.054 8.424 15.035 1.00 90.19 171 ILE A O 1
ATOM 1455 N N . SER A 1 172 ? -0.583 9.164 17.104 1.00 90.88 172 SER A N 1
ATOM 1456 C CA . SER A 1 172 ? 0.582 9.960 16.698 1.00 90.88 172 SER A CA 1
ATOM 1457 C C . SER A 1 172 ? 1.679 9.087 16.085 1.00 90.88 172 SER A C 1
ATOM 1459 O O . SER A 1 172 ? 2.177 9.394 15.005 1.00 90.88 172 SER A O 1
ATOM 1461 N N . LEU A 1 173 ? 2.024 7.965 16.727 1.00 89.38 173 LEU A N 1
ATOM 1462 C CA . LEU A 1 173 ? 3.029 7.030 16.217 1.00 89.38 173 LEU A CA 1
ATOM 1463 C C . LEU A 1 173 ? 2.633 6.463 14.845 1.00 89.38 173 LEU A C 1
ATOM 1465 O O . LEU A 1 173 ? 3.455 6.430 13.931 1.00 89.38 173 LEU A O 1
ATOM 1469 N N . GLN A 1 174 ? 1.366 6.074 14.683 1.00 90.00 174 GLN A N 1
ATOM 1470 C CA . GLN A 1 174 ? 0.829 5.582 13.413 1.00 90.00 174 GLN A CA 1
ATOM 1471 C C . GLN A 1 174 ? 0.869 6.647 12.322 1.00 90.00 174 GLN A C 1
ATOM 1473 O O . GLN A 1 174 ? 1.238 6.364 11.186 1.00 90.00 174 GLN A O 1
ATOM 1478 N N . PHE A 1 175 ? 0.529 7.886 12.669 1.00 91.06 175 PHE A N 1
ATOM 1479 C CA . PHE A 1 175 ? 0.599 9.005 11.745 1.00 91.06 175 PHE A CA 1
ATOM 1480 C C . PHE A 1 175 ? 2.029 9.224 11.236 1.00 91.06 175 PHE A C 1
ATOM 1482 O O . PHE A 1 175 ? 2.235 9.335 10.028 1.00 91.06 175 PHE A O 1
ATOM 1489 N N . PHE A 1 176 ? 3.028 9.207 12.125 1.00 91.06 176 PHE A N 1
ATOM 1490 C CA . PHE A 1 176 ? 4.431 9.305 11.720 1.00 91.06 176 PHE A CA 1
ATOM 1491 C C . PHE A 1 176 ? 4.891 8.104 10.887 1.00 91.06 176 PHE A C 1
ATOM 1493 O O . PHE A 1 176 ? 5.631 8.295 9.923 1.00 91.06 176 PHE A O 1
ATOM 1500 N N . ALA A 1 177 ? 4.426 6.889 11.194 1.00 89.69 177 ALA A N 1
ATOM 1501 C CA . ALA A 1 177 ? 4.725 5.699 10.398 1.00 89.69 177 ALA A CA 1
ATOM 1502 C C . ALA A 1 177 ? 4.155 5.800 8.971 1.00 89.69 177 ALA A C 1
ATOM 1504 O O . ALA A 1 177 ? 4.872 5.537 8.005 1.00 89.69 177 ALA A O 1
ATOM 1505 N N . ILE A 1 178 ? 2.904 6.252 8.822 1.00 92.00 178 ILE A N 1
ATOM 1506 C CA . ILE A 1 178 ? 2.274 6.501 7.515 1.00 92.00 178 ILE A CA 1
ATOM 1507 C C . ILE A 1 178 ? 3.017 7.607 6.766 1.00 92.00 178 ILE A C 1
ATOM 1509 O O . ILE A 1 178 ? 3.281 7.465 5.573 1.00 92.00 178 ILE A O 1
ATOM 1513 N N . LEU A 1 179 ? 3.373 8.699 7.450 1.00 91.69 179 LEU A N 1
ATOM 1514 C CA . LEU A 1 179 ? 4.110 9.806 6.848 1.00 91.69 179 LEU A CA 1
ATOM 1515 C C . LEU A 1 179 ? 5.470 9.331 6.327 1.00 91.69 179 LEU A C 1
ATOM 1517 O O . LEU A 1 179 ? 5.810 9.580 5.174 1.00 91.69 179 LEU A O 1
ATOM 1521 N N . PHE A 1 180 ? 6.218 8.588 7.140 1.00 89.25 180 PHE A N 1
ATOM 1522 C CA . PHE A 1 180 ? 7.506 8.021 6.756 1.00 89.25 180 PHE A CA 1
ATOM 1523 C C . PHE A 1 180 ? 7.378 7.012 5.604 1.00 89.25 180 PHE A C 1
ATOM 1525 O O . PHE A 1 180 ? 8.128 7.090 4.632 1.00 89.25 180 PHE A O 1
ATOM 1532 N N . GLY A 1 181 ? 6.382 6.121 5.659 1.00 88.44 181 GLY A N 1
ATOM 1533 C CA . GLY A 1 181 ? 6.068 5.186 4.577 1.00 88.44 181 GLY A CA 1
ATOM 1534 C C . GLY A 1 181 ? 5.712 5.900 3.270 1.00 88.44 181 GLY A C 1
ATOM 1535 O O . GLY A 1 181 ? 6.215 5.531 2.212 1.00 88.44 181 GLY A O 1
ATOM 1536 N N . CYS A 1 182 ? 4.920 6.974 3.338 1.00 89.94 182 CYS A N 1
ATOM 1537 C CA . CYS A 1 182 ? 4.603 7.831 2.194 1.00 89.94 182 CYS A CA 1
ATOM 1538 C C . CYS A 1 182 ? 5.875 8.427 1.582 1.00 89.94 182 CYS A C 1
ATOM 1540 O O . CYS A 1 182 ? 6.107 8.293 0.380 1.00 89.94 182 CYS A O 1
ATOM 1542 N N . LEU A 1 183 ? 6.738 9.023 2.411 1.00 89.44 183 LEU A N 1
ATOM 1543 C CA . LEU A 1 183 ? 7.987 9.619 1.945 1.00 89.44 183 LEU A CA 1
ATOM 1544 C C . LEU A 1 183 ? 8.875 8.584 1.241 1.00 89.44 183 LEU A C 1
ATOM 1546 O O . LEU A 1 183 ? 9.337 8.838 0.132 1.00 89.44 183 LEU A O 1
ATOM 1550 N N . ILE A 1 184 ? 9.058 7.398 1.829 1.00 86.62 184 ILE A N 1
ATOM 1551 C CA . ILE A 1 184 ? 9.872 6.328 1.232 1.00 86.62 184 ILE A CA 1
ATOM 1552 C C . ILE A 1 184 ? 9.275 5.827 -0.087 1.00 86.62 184 ILE A C 1
ATOM 1554 O O . ILE A 1 184 ? 9.994 5.618 -1.063 1.00 86.62 184 ILE A O 1
ATOM 1558 N N . VAL A 1 185 ? 7.963 5.608 -0.143 1.00 87.94 185 VAL A N 1
ATOM 1559 C CA . VAL A 1 185 ? 7.312 5.060 -1.340 1.00 87.94 185 VAL A CA 1
ATOM 1560 C C . VAL A 1 185 ? 7.358 6.053 -2.502 1.00 87.94 185 VAL A C 1
ATOM 1562 O O . VAL A 1 185 ? 7.618 5.661 -3.644 1.00 87.94 185 VAL A O 1
ATOM 1565 N N . PHE A 1 186 ? 7.119 7.338 -2.234 1.00 85.50 186 PHE A N 1
ATOM 1566 C CA . PHE A 1 186 ? 7.035 8.347 -3.286 1.00 85.50 186 PHE A CA 1
ATOM 1567 C C . PHE A 1 186 ? 8.391 8.924 -3.694 1.00 85.50 186 PHE A C 1
ATOM 1569 O O . PHE A 1 186 ? 8.576 9.158 -4.893 1.00 85.50 186 PHE A O 1
ATOM 1576 N N . PHE A 1 187 ? 9.337 9.092 -2.766 1.00 80.44 187 PHE A N 1
ATOM 1577 C CA . PHE A 1 187 ? 10.638 9.715 -3.045 1.00 80.44 187 PHE A CA 1
ATOM 1578 C C . PHE A 1 187 ? 11.788 8.734 -3.279 1.00 80.44 187 PHE A C 1
ATOM 1580 O O . PHE A 1 187 ? 12.840 9.165 -3.742 1.00 80.44 187 PHE A O 1
ATOM 1587 N N . SER A 1 188 ? 11.585 7.436 -3.049 1.00 77.12 188 SER A N 1
ATOM 1588 C CA . SER A 1 188 ? 12.621 6.415 -3.243 1.00 77.12 188 SER A CA 1
ATOM 1589 C C . SER A 1 188 ? 12.222 5.386 -4.305 1.00 77.12 188 SER A C 1
ATOM 1591 O O . SER A 1 188 ? 11.076 5.316 -4.758 1.00 77.12 188 SER A O 1
ATOM 1593 N N . CYS A 1 189 ? 13.164 4.511 -4.671 1.00 75.75 189 CYS A N 1
ATOM 1594 C CA . CYS A 1 189 ? 12.903 3.353 -5.536 1.00 75.75 189 CYS A CA 1
ATOM 1595 C C . CYS A 1 189 ? 12.276 2.15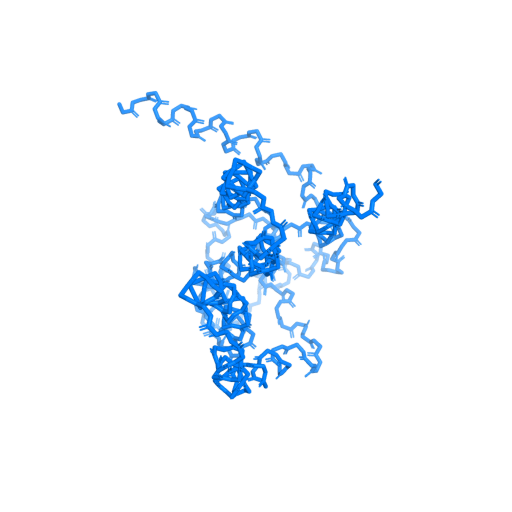8 -4.794 1.00 75.75 189 CYS A C 1
ATOM 1597 O O . CYS A 1 189 ? 12.296 1.042 -5.301 1.00 75.75 189 CYS A O 1
ATOM 1599 N N . PHE A 1 190 ? 11.694 2.367 -3.611 1.00 80.56 190 PHE A N 1
ATOM 1600 C CA . PHE A 1 190 ? 11.167 1.306 -2.745 1.00 80.56 190 PHE A CA 1
ATOM 1601 C C . PHE A 1 190 ? 10.115 0.410 -3.427 1.00 80.56 190 PHE A C 1
ATOM 1603 O O . PHE A 1 190 ? 10.131 -0.815 -3.267 1.00 80.56 190 PHE A O 1
ATOM 1610 N N . SER A 1 191 ? 9.214 1.015 -4.210 1.00 80.44 191 SER A N 1
ATOM 1611 C CA . SER A 1 191 ? 8.164 0.295 -4.949 1.00 80.44 191 SER A CA 1
ATOM 1612 C C . SER A 1 191 ? 8.764 -0.677 -5.970 1.00 80.44 191 SER A C 1
ATOM 1614 O O . SER A 1 191 ? 8.471 -1.876 -5.962 1.00 80.44 191 SER A O 1
ATOM 1616 N N . SER A 1 192 ? 9.660 -0.161 -6.813 1.00 81.81 192 SER A N 1
ATOM 1617 C CA . SER A 1 192 ? 10.241 -0.910 -7.929 1.00 81.81 192 SER A CA 1
ATOM 1618 C C . SER A 1 192 ? 11.458 -1.751 -7.530 1.00 81.81 192 SER A C 1
ATOM 1620 O O . SER A 1 192 ? 11.853 -2.630 -8.286 1.00 81.81 192 SER A O 1
ATOM 1622 N N . GLY A 1 193 ? 12.033 -1.505 -6.353 1.00 80.69 193 GLY A N 1
ATOM 1623 C CA . GLY A 1 193 ? 13.219 -2.173 -5.830 1.00 80.69 193 GLY A CA 1
ATOM 1624 C C . GLY A 1 193 ? 12.977 -3.579 -5.281 1.00 80.69 193 GLY A C 1
ATOM 1625 O O . GLY A 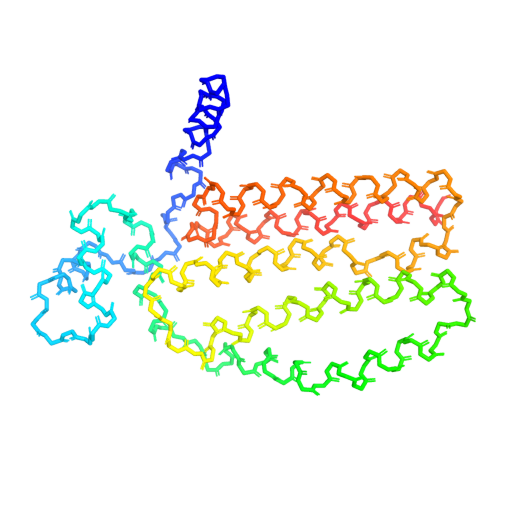1 193 ? 11.907 -4.183 -5.445 1.00 80.69 193 GLY A O 1
ATOM 1626 N N . ASN A 1 194 ? 13.993 -4.094 -4.584 1.00 85.00 194 ASN A N 1
ATOM 1627 C CA . ASN A 1 194 ? 14.048 -5.472 -4.100 1.00 85.00 194 ASN A CA 1
ATOM 1628 C C . ASN A 1 194 ? 12.794 -5.915 -3.322 1.00 85.00 194 ASN A C 1
ATOM 1630 O O . ASN A 1 194 ? 12.450 -5.386 -2.259 1.00 85.00 194 ASN A O 1
ATOM 1634 N N . ARG A 1 195 ? 12.134 -6.960 -3.835 1.00 84.44 195 ARG A N 1
ATOM 1635 C CA . ARG A 1 195 ? 10.907 -7.527 -3.254 1.00 84.44 195 ARG A CA 1
ATOM 1636 C C . ARG A 1 195 ? 11.091 -8.072 -1.833 1.00 84.44 195 ARG A C 1
ATOM 1638 O O . ARG A 1 195 ? 10.166 -7.972 -1.033 1.00 84.44 195 ARG A O 1
ATOM 1645 N N . PHE A 1 196 ? 12.259 -8.637 -1.519 1.00 84.44 196 PHE A N 1
ATOM 1646 C CA . PHE A 1 196 ? 12.521 -9.263 -0.222 1.00 84.44 196 PHE A CA 1
ATOM 1647 C C . PHE A 1 196 ? 12.661 -8.213 0.881 1.00 84.44 196 PHE A C 1
ATOM 1649 O O . PHE A 1 196 ? 12.010 -8.315 1.918 1.00 84.44 196 PHE A O 1
ATOM 1656 N N . ILE A 1 197 ? 13.438 -7.159 0.617 1.00 83.38 197 ILE A N 1
ATOM 1657 C CA . ILE A 1 197 ? 13.652 -6.044 1.551 1.00 83.38 197 ILE A CA 1
ATOM 1658 C C . ILE A 1 197 ? 12.326 -5.363 1.876 1.00 83.38 197 ILE A C 1
ATOM 1660 O O . ILE A 1 197 ? 11.998 -5.144 3.040 1.00 83.38 197 ILE A O 1
ATOM 1664 N N . ARG A 1 198 ? 11.515 -5.104 0.849 1.00 87.88 198 ARG A N 1
ATOM 1665 C CA . ARG A 1 198 ? 10.177 -4.543 1.026 1.00 87.88 198 ARG A CA 1
ATOM 1666 C C . ARG A 1 198 ? 9.282 -5.429 1.894 1.00 87.88 198 ARG A C 1
ATOM 1668 O O . ARG A 1 198 ? 8.652 -4.925 2.819 1.00 87.88 198 ARG A O 1
ATOM 1675 N N . SER A 1 199 ? 9.258 -6.739 1.635 1.00 87.88 199 SER A N 1
ATOM 1676 C CA . SER A 1 199 ? 8.501 -7.686 2.461 1.00 87.88 199 SER A CA 1
ATOM 1677 C C . SER A 1 199 ? 8.964 -7.667 3.919 1.00 87.88 199 SER A C 1
ATOM 1679 O O . SER A 1 199 ? 8.124 -7.648 4.810 1.00 87.88 199 SER A O 1
ATOM 1681 N N . MET A 1 200 ? 10.276 -7.635 4.172 1.00 88.88 200 MET A N 1
ATOM 1682 C CA . MET A 1 200 ? 10.825 -7.552 5.530 1.00 88.88 200 MET A CA 1
ATOM 1683 C C . MET A 1 200 ? 10.399 -6.267 6.242 1.00 88.88 200 MET A C 1
ATOM 1685 O O . MET A 1 200 ? 9.957 -6.324 7.386 1.00 88.88 200 MET A O 1
ATOM 1689 N N . ILE A 1 201 ? 10.461 -5.122 5.556 1.00 88.50 201 ILE A N 1
ATOM 1690 C CA . ILE A 1 201 ? 10.044 -3.826 6.110 1.00 88.50 201 ILE A CA 1
ATOM 1691 C C . ILE A 1 201 ? 8.565 -3.852 6.511 1.00 88.50 201 ILE A C 1
ATOM 1693 O O . ILE A 1 201 ? 8.230 -3.439 7.621 1.00 88.50 201 ILE A O 1
ATOM 1697 N N . PHE A 1 202 ? 7.687 -4.387 5.658 1.00 90.25 202 PHE A N 1
ATOM 1698 C CA . PHE A 1 202 ? 6.265 -4.517 5.986 1.00 90.25 202 PHE A CA 1
ATOM 1699 C C . PHE A 1 202 ? 6.014 -5.456 7.169 1.00 90.25 202 PHE A C 1
ATOM 1701 O O . PHE A 1 202 ? 5.228 -5.128 8.056 1.00 90.25 202 PHE A O 1
ATOM 1708 N N . THR A 1 203 ? 6.702 -6.598 7.222 1.00 88.50 203 THR A N 1
ATOM 1709 C CA . THR A 1 203 ? 6.558 -7.556 8.325 1.00 88.50 203 THR A CA 1
ATOM 1710 C C . THR A 1 203 ? 7.030 -6.966 9.653 1.00 88.50 203 THR A C 1
ATOM 1712 O O . THR A 1 203 ? 6.337 -7.102 10.658 1.00 88.50 203 THR A O 1
ATOM 1715 N N . ILE A 1 204 ? 8.171 -6.269 9.667 1.00 88.25 204 ILE A N 1
ATOM 1716 C CA . ILE A 1 204 ? 8.696 -5.598 10.867 1.00 88.25 204 ILE A CA 1
ATOM 1717 C C . ILE A 1 204 ? 7.735 -4.499 11.334 1.00 88.25 204 ILE A C 1
ATOM 1719 O O . ILE A 1 204 ? 7.438 -4.415 12.525 1.00 88.25 204 ILE A O 1
ATOM 1723 N N . ALA A 1 205 ? 7.197 -3.700 10.405 1.00 86.50 205 ALA A N 1
ATOM 1724 C CA . ALA A 1 205 ? 6.196 -2.685 10.725 1.00 86.50 205 ALA A CA 1
ATOM 1725 C C . ALA A 1 205 ? 4.947 -3.304 11.381 1.00 86.50 205 ALA A C 1
ATOM 1727 O O . ALA A 1 205 ? 4.474 -2.807 12.399 1.00 86.50 205 ALA A O 1
ATOM 1728 N N . GLY A 1 206 ? 4.461 -4.436 10.859 1.00 85.06 206 GLY A N 1
ATOM 1729 C CA . GLY A 1 206 ? 3.354 -5.185 11.460 1.00 85.06 206 GLY A CA 1
ATOM 1730 C C . GLY A 1 206 ? 3.674 -5.759 12.849 1.00 85.06 206 GLY A C 1
ATOM 1731 O O . GLY A 1 206 ? 2.862 -5.645 13.766 1.00 85.06 206 GLY A O 1
ATOM 1732 N N . LEU A 1 207 ? 4.866 -6.338 13.031 1.00 85.50 207 LEU A N 1
ATOM 1733 C CA . LEU A 1 207 ? 5.318 -6.930 14.301 1.00 85.50 207 LEU A CA 1
ATOM 1734 C C . LEU A 1 207 ? 5.384 -5.913 15.441 1.00 85.50 207 LEU A C 1
ATOM 1736 O O . LEU A 1 207 ? 5.015 -6.238 16.571 1.00 85.50 207 LEU A O 1
ATOM 1740 N N . LEU A 1 208 ? 5.798 -4.677 15.152 1.00 78.31 208 LEU A N 1
ATOM 1741 C CA . LEU A 1 208 ? 5.826 -3.605 16.147 1.00 78.31 208 LEU A CA 1
ATOM 1742 C C . LEU A 1 208 ? 4.447 -3.403 16.786 1.00 78.31 208 LEU A C 1
ATOM 1744 O O . LEU A 1 208 ? 4.349 -3.268 18.005 1.00 78.31 208 LEU A O 1
ATOM 1748 N N . HIS A 1 209 ? 3.364 -3.473 16.007 1.00 75.56 209 HIS A N 1
ATOM 1749 C CA . HIS A 1 209 ? 2.014 -3.349 16.559 1.00 75.56 209 HIS A CA 1
ATOM 1750 C C . HIS A 1 209 ? 1.634 -4.479 17.516 1.00 75.56 209 HIS A C 1
ATOM 1752 O O . HIS A 1 209 ? 0.921 -4.239 18.496 1.00 75.56 209 HIS A O 1
ATOM 1758 N N . ILE A 1 210 ? 2.119 -5.696 17.261 1.00 75.69 210 ILE A N 1
ATOM 1759 C CA . ILE A 1 210 ? 1.866 -6.852 18.125 1.00 75.69 210 ILE A CA 1
ATOM 1760 C C . ILE A 1 210 ? 2.551 -6.649 19.475 1.00 75.69 210 ILE A C 1
ATOM 1762 O O . ILE A 1 210 ? 1.893 -6.778 20.504 1.00 75.69 210 ILE A O 1
ATOM 1766 N N . MET A 1 211 ? 3.832 -6.261 19.488 1.00 74.62 211 MET A N 1
ATOM 1767 C CA . MET A 1 211 ? 4.580 -6.052 20.737 1.00 74.62 211 MET A CA 1
ATOM 1768 C C . MET A 1 211 ? 3.910 -5.023 21.649 1.00 74.62 211 MET A C 1
ATOM 1770 O O . MET A 1 211 ? 3.774 -5.230 22.853 1.00 74.62 211 MET A O 1
ATOM 1774 N N . PHE A 1 212 ? 3.434 -3.930 21.061 1.00 68.69 212 PHE A N 1
ATOM 1775 C CA . PHE A 1 212 ? 2.761 -2.868 21.795 1.00 68.69 212 PHE A CA 1
ATOM 1776 C C . PHE A 1 212 ? 1.386 -3.268 22.344 1.00 68.69 212 PHE A C 1
ATOM 1778 O O . PHE A 1 212 ? 0.991 -2.786 23.404 1.00 68.69 212 PHE A O 1
ATOM 1785 N N . THR A 1 213 ? 0.661 -4.140 21.639 1.00 66.50 213 THR A N 1
ATOM 1786 C CA . THR A 1 213 ? -0.640 -4.649 22.100 1.00 66.50 213 THR A CA 1
ATOM 1787 C C . THR A 1 213 ? -0.459 -5.722 23.178 1.00 66.50 213 THR A C 1
ATOM 1789 O O . THR A 1 213 ? -1.237 -5.773 24.122 1.00 66.50 213 THR A O 1
ATOM 1792 N N . PHE A 1 214 ? 0.592 -6.545 23.082 1.00 66.56 214 PHE A N 1
ATOM 1793 C CA . PHE A 1 214 ? 0.889 -7.615 24.040 1.00 66.56 214 PHE A CA 1
ATOM 1794 C C . PHE A 1 214 ? 1.254 -7.079 25.431 1.00 66.56 214 PHE A C 1
ATOM 1796 O O . PHE A 1 214 ? 0.790 -7.608 26.435 1.00 66.56 214 PHE A O 1
ATOM 1803 N N . ASN A 1 215 ? 1.985 -5.961 25.492 1.00 58.81 215 ASN A N 1
ATOM 1804 C CA . ASN A 1 215 ? 2.400 -5.302 26.738 1.00 58.81 215 ASN A CA 1
ATOM 1805 C C . ASN A 1 215 ? 1.245 -4.627 27.522 1.00 58.81 215 ASN A C 1
ATOM 1807 O O . ASN A 1 215 ? 1.478 -3.814 28.411 1.00 58.81 215 ASN A O 1
ATOM 1811 N N . LEU A 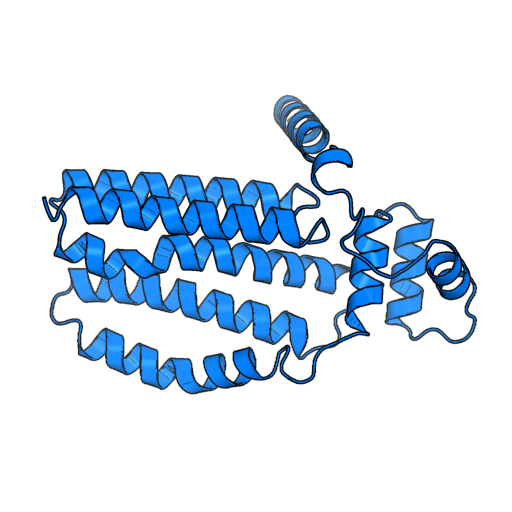1 216 ? -0.007 -4.881 27.131 1.00 55.94 216 LEU A N 1
ATOM 1812 C CA . LEU A 1 216 ? -1.220 -4.413 27.807 1.00 55.94 216 LEU A CA 1
ATOM 1813 C C . LEU A 1 216 ? -2.070 -5.553 28.377 1.00 55.94 216 LEU A C 1
ATOM 1815 O O . LEU A 1 216 ? -3.013 -5.273 29.112 1.00 55.94 216 LEU A O 1
ATOM 1819 N N . TYR A 1 217 ? -1.766 -6.805 28.022 1.00 51.38 217 TYR A N 1
ATOM 1820 C CA . TYR A 1 217 ? -2.445 -7.998 28.538 1.00 51.38 217 TYR A CA 1
ATOM 1821 C C . TYR A 1 217 ? -1.679 -8.678 29.687 1.00 51.38 217 TYR A C 1
ATOM 1823 O O . TYR A 1 217 ? -2.199 -9.626 30.272 1.00 51.38 217 TYR A O 1
ATOM 1831 N N . ILE A 1 218 ? -0.474 -8.194 30.004 1.00 41.66 218 ILE A N 1
ATOM 1832 C CA . ILE A 1 218 ? 0.375 -8.591 31.140 1.00 41.66 218 ILE A CA 1
ATOM 1833 C C . ILE A 1 218 ? 0.593 -7.346 31.995 1.00 41.66 218 ILE A C 1
ATOM 1835 O O . ILE A 1 218 ? 0.501 -7.467 33.234 1.00 41.66 218 ILE A O 1
#

Radius of gyration: 20.28 Å; chains: 1; bounding box: 46×45×65 Å

InterPro domains:
  IPR004254 AdipoR/Haemolysin-III-related [PF03006] (72-217)

Foldseek 3Di:
DVVCVVVLVVLLVVQQPCVLQPCVPPAPDDPVNVVCLLPDPDDDPLSVQLSVCVVVVVDDPLLVRLVVCLVVDDPCQLVVLVVCLVCLVVVLVVLCVVQPDPLLNVLSVQQSVLQNQLSVLSNVQNVDDDRSVVNLVSLLSNLLSLLSNLLRNCRSVCSVQDDPVSSVVSNVVSVVSSVVSNCSSPSHCLSSGHPVSSVVVSVVSNVVVVVVVVVSVD

Secondary structure (DSSP, 8-state):
-HHHHHHHHHHHHHHT-TTTS--TTT----HHHHHHHHH-S---HHHHHHHHHHHTTSS-HHHHHHHHHTTS--TTTTHHHHHHHHHHHHHHHHHHHH--SHHHHHHHHHHHHHHHHHHHHHHHHHHS---HHHHHHHHHHHHHHHHHHHHHTTHHHHHHHS-HHHHHHHHHHHHHHHHHHHHHHHHSSTTTS-HHHHHHHHHHHHHHHHHHHHTTT-

Sequence (218 aa):
MEFYKNFFSHFTNTFNSEYIFDLKGSTKIDDNEIASFIKSNDLCENDKKIVELYIEKKINKIMLIKYMERKNKTLFRGKIHLMLVFISPLWIFYMLYLSKTLTARIFTSIAVLCIFFNFFASFLLHNFEWKPKFFFIIEKMDHFGIFLMISGSLLPVQALLFNKIKLLFFISLQFFAILFGCLIVFFSCFSSGNRFIRSMIFTIAGLLHIMFTFNLYI

pLDDT: mean 84.57, std 12.83, range [41.66, 96.38]